Protein AF-A0A7D7V9X8-F1 (afdb_monomer_lite)

pLDDT: mean 88.66, std 7.93, range [43.0, 96.62]

Sequence (210 aa):
MTGIDSMLSQHIKKILETQLGKKIASKIKQELHLWYQIDLDDAVTQFEKLDRVLTEIYGKSSAKSLEKRFLKLIIDANSIKNRSYQYQTITVTEPQLVQTVLTVIEDESFRKIFRVMTKGDLSFEKILEISDIGLTRASAYRKMESLVKTGLIMETGYIMGDNGRKVKTYKKTFDGIDIRLNRGAVSLMMTINNETFQDSVILNTVFASS

Secondary structure (DSSP, 8-state):
--THHHHHHHHHHHHHHHHS-HHHHHHHHHHHHHHHS--HHHHHHTHHHHHHHHHHHH-HHHHHHHHHHHHHTTEE-TT---TTSSEEEEEE--HHHHHHHHHHHH-HHHHHHHHHTTSS-EEHHHHHHHH-----HHHHHHHHHHHHHTTSEEEEEEEE-TTS-EEEEEEES-SEEEEEEETTEEEEEEEEEHHHHHH-HHHHHHHTT-

Structure (mmCIF, N/CA/C/O backbone):
data_AF-A0A7D7V9X8-F1
#
_entry.id   AF-A0A7D7V9X8-F1
#
loop_
_atom_site.group_PDB
_atom_site.id
_atom_site.type_symbol
_atom_site.label_atom_id
_atom_site.label_alt_id
_atom_site.label_comp_id
_atom_site.label_asym_id
_atom_site.label_entity_id
_atom_site.label_seq_id
_atom_site.pdbx_PDB_ins_code
_atom_site.Cartn_x
_atom_site.Cartn_y
_atom_site.Cartn_z
_atom_site.occupancy
_atom_site.B_iso_or_equiv
_atom_site.auth_seq_id
_atom_site.auth_comp_id
_atom_site.auth_asym_id
_atom_site.auth_atom_id
_atom_site.pdbx_PDB_model_num
ATOM 1 N N . MET A 1 1 ? 3.203 8.035 2.777 1.00 68.81 1 MET A N 1
ATOM 2 C CA . MET A 1 1 ? 3.048 6.566 2.796 1.00 68.81 1 MET A CA 1
ATOM 3 C C . MET A 1 1 ? 3.803 5.950 1.645 1.00 68.81 1 MET A C 1
ATOM 5 O O . MET A 1 1 ? 3.898 6.570 0.589 1.00 68.81 1 MET A O 1
ATOM 9 N N . THR A 1 2 ? 4.324 4.748 1.847 1.00 75.31 2 THR A N 1
ATOM 10 C CA . THR A 1 2 ? 5.062 3.993 0.836 1.00 75.31 2 THR A CA 1
ATOM 11 C C . THR A 1 2 ? 4.527 2.560 0.785 1.00 75.31 2 THR A C 1
ATOM 13 O O . THR A 1 2 ? 4.146 1.986 1.803 1.00 75.31 2 THR A O 1
ATOM 16 N N . GLY A 1 3 ? 4.445 1.984 -0.417 1.00 85.12 3 GLY A N 1
ATOM 17 C CA . GLY A 1 3 ? 4.119 0.568 -0.614 1.00 85.12 3 GLY A CA 1
ATOM 18 C C . GLY A 1 3 ? 2.769 0.141 -0.040 1.00 85.12 3 GLY A C 1
ATOM 19 O O . GLY A 1 3 ? 1.735 0.703 -0.406 1.00 85.12 3 GLY A O 1
ATOM 20 N N . ILE A 1 4 ? 2.789 -0.853 0.861 1.00 89.31 4 ILE A N 1
ATOM 21 C CA . ILE A 1 4 ? 1.579 -1.489 1.410 1.00 89.31 4 ILE A CA 1
ATOM 22 C C . ILE A 1 4 ? 0.677 -0.457 2.075 1.00 89.31 4 ILE A C 1
ATOM 24 O O . ILE A 1 4 ? -0.538 -0.526 1.938 1.00 89.31 4 ILE A O 1
ATOM 28 N N . ASP A 1 5 ? 1.255 0.528 2.751 1.00 90.12 5 ASP A N 1
ATOM 29 C CA . ASP A 1 5 ? 0.496 1.567 3.434 1.00 90.12 5 ASP A CA 1
ATOM 30 C C . ASP A 1 5 ? -0.354 2.388 2.451 1.00 90.12 5 ASP A C 1
ATOM 32 O O . ASP A 1 5 ? -1.538 2.640 2.690 1.00 90.12 5 ASP A O 1
ATOM 36 N N . SER A 1 6 ? 0.210 2.730 1.289 1.00 88.56 6 SER A N 1
ATOM 37 C CA . SER A 1 6 ? -0.524 3.406 0.212 1.00 88.56 6 SER A CA 1
ATOM 38 C C . SER A 1 6 ? -1.628 2.520 -0.370 1.00 88.56 6 SER A C 1
ATOM 40 O O . 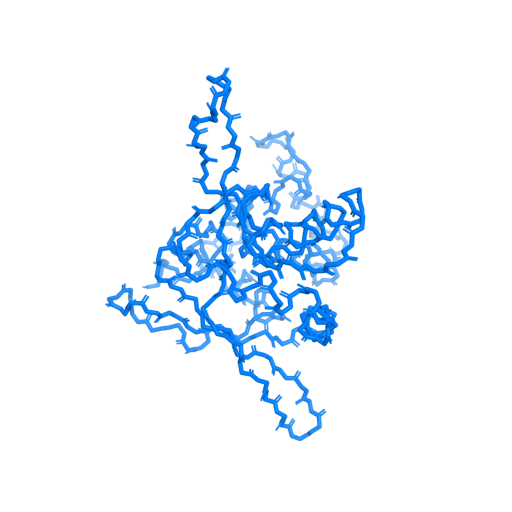SER A 1 6 ? -2.704 3.014 -0.699 1.00 88.56 6 SER A O 1
ATOM 42 N N . MET A 1 7 ? -1.382 1.211 -0.462 1.00 89.81 7 MET A N 1
ATOM 43 C CA . MET A 1 7 ? -2.372 0.238 -0.920 1.00 89.81 7 MET A CA 1
ATOM 44 C C . MET A 1 7 ? -3.531 0.095 0.081 1.00 89.81 7 MET A C 1
ATOM 46 O O . MET A 1 7 ? -4.692 0.135 -0.308 1.00 89.81 7 MET A O 1
ATOM 50 N N . LEU A 1 8 ? -3.247 -0.035 1.380 1.00 91.19 8 LEU A N 1
ATOM 51 C CA . LEU A 1 8 ? -4.267 -0.246 2.411 1.00 91.19 8 LEU A CA 1
ATOM 52 C C . LEU A 1 8 ? -5.075 1.023 2.701 1.00 91.19 8 LEU A C 1
ATOM 54 O O . LEU A 1 8 ? -6.294 0.950 2.855 1.00 91.19 8 LEU A O 1
ATOM 58 N N . SER A 1 9 ? -4.423 2.186 2.750 1.00 88.19 9 SER A N 1
ATOM 59 C CA . SER A 1 9 ? -5.052 3.462 3.122 1.00 88.19 9 SER A CA 1
ATOM 60 C C . SER A 1 9 ? -6.282 3.812 2.288 1.00 88.19 9 SER A C 1
ATOM 62 O O . SER A 1 9 ? -7.324 4.188 2.834 1.00 88.19 9 SER A O 1
ATOM 64 N N . GLN A 1 10 ? -6.200 3.611 0.972 1.00 83.31 10 GLN A N 1
ATOM 65 C CA . GLN A 1 10 ? -7.300 3.885 0.044 1.00 83.31 10 GLN A CA 1
ATOM 66 C C . GLN A 1 10 ? -8.567 3.097 0.406 1.00 83.31 10 GLN A C 1
ATOM 68 O O . GLN A 1 10 ? -9.681 3.616 0.306 1.00 83.31 10 GLN A O 1
ATOM 73 N N . HIS A 1 11 ? -8.401 1.868 0.894 1.00 87.12 11 HIS A N 1
ATOM 74 C CA . HIS A 1 11 ? -9.510 0.999 1.274 1.00 87.12 11 HIS A CA 1
ATOM 75 C C . HIS A 1 11 ? -9.952 1.227 2.727 1.00 87.12 11 HIS A C 1
ATOM 77 O O . HIS A 1 11 ? -11.154 1.212 3.005 1.00 87.12 11 HIS A O 1
ATOM 83 N N . ILE A 1 12 ? -9.021 1.526 3.644 1.00 88.19 12 ILE A N 1
ATOM 84 C CA . ILE A 1 12 ? -9.328 1.859 5.045 1.00 88.19 12 ILE A CA 1
ATOM 85 C C . ILE A 1 12 ? -10.250 3.073 5.124 1.00 88.19 12 ILE A C 1
ATOM 87 O O . ILE A 1 12 ? -11.254 3.014 5.832 1.00 88.19 12 ILE A O 1
ATOM 91 N N . LYS A 1 13 ? -9.962 4.145 4.374 1.00 83.62 13 LYS A N 1
ATOM 92 C CA . LYS A 1 13 ? -10.807 5.350 4.338 1.00 83.62 13 LYS A CA 1
ATOM 93 C C . LYS A 1 13 ? -12.269 4.995 4.050 1.00 83.62 13 LYS A C 1
ATOM 95 O O . LYS A 1 13 ? -13.165 5.324 4.825 1.00 83.62 13 LYS A O 1
ATOM 100 N N . LYS A 1 14 ? -12.499 4.255 2.962 1.00 83.19 14 LYS A N 1
ATOM 101 C CA . LYS A 1 14 ? -13.836 3.825 2.529 1.00 83.19 14 LYS A CA 1
ATOM 102 C C . LYS A 1 14 ? -14.531 2.962 3.589 1.00 83.19 14 LYS A C 1
ATOM 104 O O . LYS A 1 14 ? -15.737 3.085 3.811 1.00 83.19 14 LYS A O 1
ATOM 109 N N . ILE A 1 15 ? -13.779 2.092 4.258 1.00 84.50 15 ILE A N 1
ATOM 110 C CA . ILE A 1 15 ? -14.294 1.234 5.329 1.00 84.50 15 ILE A CA 1
ATOM 111 C C . ILE A 1 15 ? -14.677 2.054 6.565 1.00 84.50 15 ILE A C 1
ATOM 113 O O . ILE A 1 15 ? -15.764 1.848 7.102 1.00 84.50 15 ILE A O 1
ATOM 117 N N . LEU A 1 16 ? -13.844 3.006 6.990 1.00 80.69 16 LEU A N 1
ATOM 118 C CA . LEU A 1 16 ? -14.123 3.871 8.140 1.00 80.69 16 LEU A CA 1
ATOM 119 C C . LEU A 1 16 ? -15.419 4.660 7.941 1.00 80.69 16 LEU A C 1
ATOM 121 O O . LEU A 1 16 ? -16.262 4.702 8.836 1.00 80.69 16 LEU A O 1
ATOM 125 N N . GLU A 1 17 ? -15.622 5.228 6.753 1.00 79.00 17 GLU A N 1
ATOM 126 C CA . GLU A 1 17 ? -16.819 6.021 6.458 1.00 79.00 17 GLU A CA 1
ATOM 127 C C . GLU A 1 17 ? -18.101 5.179 6.399 1.00 79.00 17 GLU A C 1
ATOM 129 O O . GLU A 1 17 ? -19.175 5.660 6.769 1.00 79.00 17 GLU A O 1
ATOM 134 N N . THR A 1 18 ? -18.000 3.915 5.983 1.00 81.06 18 THR A N 1
ATOM 135 C CA . THR A 1 18 ? -19.163 3.029 5.811 1.00 81.06 18 THR A CA 1
ATOM 136 C C . THR A 1 18 ? -19.504 2.210 7.058 1.00 81.06 18 THR A C 1
ATOM 138 O O . THR A 1 18 ? -20.682 1.975 7.318 1.00 81.06 18 THR A O 1
ATOM 141 N N . GLN A 1 19 ? -18.516 1.786 7.854 1.00 79.00 19 GLN A N 1
ATOM 142 C CA . GLN A 1 19 ? -18.720 0.858 8.978 1.00 79.00 19 GLN A CA 1
ATOM 143 C C . GLN A 1 19 ? -19.020 1.540 10.316 1.00 79.00 19 GLN A C 1
ATOM 145 O O . GLN A 1 19 ? -19.655 0.932 11.177 1.00 79.00 19 GLN A O 1
ATOM 150 N N . LEU A 1 20 ? -18.551 2.772 10.524 1.00 77.06 20 LEU A N 1
ATOM 151 C CA . LEU A 1 20 ? -18.644 3.440 11.827 1.00 77.06 20 LEU A CA 1
ATOM 152 C C . LEU A 1 20 ? -19.988 4.137 12.064 1.00 77.06 20 LEU A C 1
ATOM 154 O O . LEU A 1 20 ? -20.358 4.404 13.204 1.00 77.06 20 LEU A O 1
ATOM 158 N N . GLY A 1 21 ? -20.743 4.418 11.003 1.00 78.75 21 GLY A N 1
ATOM 159 C CA . GLY A 1 21 ? -21.952 5.234 11.080 1.00 78.75 21 GLY A CA 1
ATOM 160 C C . GLY A 1 21 ? -21.648 6.724 11.297 1.00 78.75 21 GLY A C 1
ATOM 161 O O . GLY A 1 21 ? -20.628 7.115 11.868 1.00 78.75 21 GLY A O 1
ATOM 162 N N . LYS A 1 22 ? -22.562 7.591 10.838 1.00 81.62 22 LYS A N 1
ATOM 163 C CA . LYS A 1 22 ? -22.325 9.046 10.722 1.00 81.62 22 LYS A CA 1
ATOM 164 C C . LYS A 1 22 ? -21.898 9.716 12.034 1.00 81.62 22 LYS A C 1
ATOM 166 O O . LYS A 1 22 ? -20.976 10.524 12.033 1.00 81.62 22 LYS A O 1
ATOM 171 N N . LYS A 1 23 ? -22.546 9.374 13.155 1.00 84.75 23 LYS A N 1
ATOM 172 C CA . LYS A 1 23 ? -22.288 10.006 14.462 1.00 84.75 23 LYS A CA 1
ATOM 173 C C . LYS A 1 23 ? -20.875 9.715 14.973 1.00 84.75 23 LYS A C 1
ATOM 175 O O . LYS A 1 23 ? -20.182 10.624 15.415 1.00 84.75 23 LYS A O 1
ATOM 180 N N . ILE A 1 24 ? -20.450 8.456 14.898 1.00 84.50 24 ILE A N 1
ATOM 181 C CA . ILE A 1 24 ? -19.125 8.037 15.364 1.00 84.50 24 ILE A CA 1
ATOM 182 C C . ILE A 1 24 ? -18.039 8.578 14.437 1.00 84.50 24 ILE A C 1
ATOM 184 O O . ILE A 1 24 ? -17.059 9.138 14.920 1.00 84.50 24 ILE A O 1
ATOM 188 N N . ALA A 1 25 ? -18.238 8.475 13.119 1.00 84.75 25 ALA A N 1
ATOM 189 C CA . ALA A 1 25 ? -17.305 9.037 12.150 1.00 84.75 25 ALA A CA 1
ATOM 190 C C . ALA A 1 25 ? -17.108 10.547 12.373 1.00 84.75 25 ALA A C 1
ATOM 192 O O . ALA A 1 25 ? -15.981 11.029 12.331 1.00 84.75 25 ALA A O 1
ATOM 193 N N . SER A 1 26 ? -18.182 11.284 12.685 1.00 88.50 26 SER A N 1
ATOM 194 C CA . SER A 1 26 ? -18.096 12.709 13.026 1.00 88.50 26 SER A CA 1
ATOM 195 C C . SER A 1 26 ? -17.292 12.962 14.302 1.00 88.50 26 SER A C 1
ATOM 197 O O . SER A 1 26 ? -16.491 13.892 14.320 1.00 88.50 26 SER A O 1
ATOM 199 N N . LYS A 1 27 ? -17.470 12.142 15.349 1.00 91.19 27 LYS A N 1
ATOM 200 C CA . LYS A 1 27 ? -16.691 12.263 16.591 1.00 91.19 27 LYS A CA 1
ATOM 201 C C . LYS A 1 27 ? -15.199 12.043 16.329 1.00 91.19 27 LYS A C 1
ATOM 203 O O . LYS A 1 27 ? -14.389 12.858 16.741 1.00 91.19 27 LYS A O 1
ATOM 208 N N . ILE A 1 28 ? -14.841 10.991 15.592 1.00 91.44 28 ILE A N 1
ATOM 209 C CA . ILE A 1 28 ? -13.440 10.702 15.246 1.00 91.44 28 ILE A CA 1
ATOM 210 C C . ILE A 1 28 ? -12.831 11.847 14.428 1.00 91.44 28 ILE A C 1
ATOM 212 O O . ILE A 1 28 ? -11.739 12.301 14.749 1.00 91.44 28 ILE A O 1
ATOM 216 N N . LYS A 1 29 ? -13.547 12.360 13.415 1.00 91.88 29 LYS A N 1
ATOM 217 C CA . LYS A 1 29 ? -13.097 13.515 12.616 1.00 91.88 29 LYS A CA 1
ATOM 218 C C . LYS A 1 29 ? -12.860 14.756 13.487 1.00 91.88 29 LYS A C 1
ATOM 220 O O . LYS A 1 29 ? -11.868 15.448 13.293 1.00 91.88 29 LYS A O 1
ATOM 225 N N . GLN A 1 30 ? -13.738 15.014 14.457 1.00 94.44 30 GLN A N 1
ATOM 226 C CA . GLN A 1 30 ? -13.583 16.129 15.391 1.00 94.44 30 GLN A CA 1
ATOM 227 C C . GLN A 1 30 ? -12.335 15.970 16.271 1.00 94.44 30 GLN A C 1
ATOM 229 O O . GLN A 1 30 ? -11.553 16.910 16.367 1.00 94.44 30 GLN A O 1
ATOM 234 N N . GLU A 1 31 ? -12.118 14.798 16.873 1.00 95.19 31 GLU A N 1
ATOM 235 C CA . GLU A 1 31 ? -10.939 14.553 17.720 1.00 95.19 31 GLU A CA 1
ATOM 236 C C . GLU A 1 31 ? -9.628 14.633 16.921 1.00 95.19 31 GLU A C 1
ATOM 238 O O . GLU A 1 31 ? -8.677 15.273 17.361 1.00 95.19 31 GLU A O 1
ATOM 243 N N . LEU A 1 32 ? -9.587 14.069 15.706 1.00 95.31 32 LEU A N 1
ATOM 244 C CA . LEU A 1 32 ? -8.430 14.180 14.805 1.00 95.31 32 LEU A CA 1
ATOM 245 C C . LEU A 1 32 ? -8.070 15.641 14.513 1.00 95.31 32 LEU A C 1
ATOM 247 O O . LEU A 1 32 ? -6.897 16.021 14.575 1.00 95.31 32 LEU A O 1
ATOM 251 N N . HIS A 1 33 ? -9.080 16.470 14.244 1.00 95.94 33 HIS A N 1
ATOM 252 C CA . HIS A 1 33 ? -8.873 17.889 13.999 1.00 95.94 33 HIS A CA 1
ATOM 253 C C . HIS A 1 33 ? -8.405 18.622 15.264 1.00 95.94 33 HIS A C 1
ATOM 255 O O . HIS A 1 33 ? -7.434 19.371 15.210 1.00 95.94 33 HIS A O 1
ATOM 261 N N . LEU A 1 34 ? -9.034 18.368 16.415 1.00 96.00 34 LEU A N 1
ATOM 262 C CA . LEU A 1 34 ? -8.665 19.002 17.684 1.00 96.00 34 LEU A CA 1
ATOM 263 C C . LEU A 1 34 ? -7.224 18.682 18.096 1.00 96.00 34 LEU A C 1
ATOM 265 O O . LEU A 1 34 ? -6.490 19.577 18.510 1.00 96.00 34 LEU A O 1
ATOM 269 N N . TRP A 1 35 ? -6.819 17.418 17.983 1.00 96.62 35 TRP A N 1
ATOM 270 C CA . TRP A 1 35 ? -5.541 16.945 18.516 1.00 96.62 35 TRP A CA 1
ATOM 271 C C . TRP A 1 35 ? -4.381 17.183 17.556 1.00 96.62 35 TRP A C 1
ATOM 273 O O . TRP A 1 35 ? -3.258 17.439 17.990 1.00 96.62 35 TRP A O 1
ATOM 283 N N . TYR A 1 36 ? -4.639 17.071 16.253 1.00 95.94 36 TYR A N 1
ATOM 284 C CA . TYR A 1 36 ? -3.582 17.012 15.247 1.00 95.94 36 TYR A CA 1
ATOM 285 C C . TYR A 1 36 ? -3.779 17.963 14.072 1.00 95.94 36 TYR A C 1
ATOM 287 O O . TYR A 1 36 ? -2.868 18.057 13.253 1.00 95.94 36 TYR A O 1
ATOM 295 N N . GLN A 1 37 ? -4.910 18.672 13.994 1.00 96.12 37 GLN A N 1
ATOM 296 C CA . GLN A 1 37 ? -5.255 19.558 12.876 1.00 96.12 37 GLN A CA 1
ATOM 297 C C . GLN A 1 37 ? -5.290 18.825 11.526 1.00 96.12 37 GLN A C 1
ATOM 299 O O . GLN A 1 37 ? -4.954 19.400 10.495 1.00 96.12 37 GLN A O 1
ATOM 304 N N . ILE A 1 38 ? -5.701 17.553 11.539 1.00 94.50 38 ILE A N 1
ATOM 305 C CA . ILE A 1 38 ? -5.784 16.702 10.346 1.00 94.50 38 ILE A CA 1
ATOM 306 C C . ILE A 1 38 ? -7.213 16.233 10.095 1.00 94.50 38 ILE A C 1
ATOM 308 O O . ILE A 1 38 ? -8.007 16.096 11.030 1.00 94.50 38 ILE A O 1
ATOM 312 N N . ASP A 1 39 ? -7.526 15.960 8.832 1.00 91.25 39 ASP A N 1
ATOM 313 C CA . ASP A 1 39 ? -8.763 15.285 8.459 1.00 91.25 39 ASP A CA 1
ATOM 314 C C . ASP A 1 39 ? -8.597 13.752 8.451 1.00 91.25 39 ASP A C 1
ATOM 316 O O . ASP A 1 39 ? -7.576 13.200 8.867 1.00 91.25 39 ASP A O 1
ATOM 320 N N . LEU A 1 40 ? -9.638 13.035 8.018 1.00 85.88 40 LEU A N 1
ATOM 321 C CA . LEU A 1 40 ? -9.593 11.574 7.955 1.00 85.88 40 LEU A CA 1
ATOM 322 C C . LEU A 1 40 ? -8.631 11.062 6.870 1.00 85.88 40 LEU A C 1
ATOM 324 O O . LEU A 1 40 ? -8.073 9.979 7.030 1.00 85.88 40 LEU A O 1
ATOM 328 N N . ASP A 1 41 ? -8.429 11.815 5.790 1.00 85.06 41 ASP A N 1
ATOM 329 C CA . ASP A 1 41 ? -7.567 11.419 4.672 1.00 85.06 41 ASP A CA 1
ATOM 330 C C . ASP A 1 41 ? -6.101 11.447 5.112 1.00 85.06 41 ASP A C 1
ATOM 332 O O . ASP A 1 41 ? -5.345 10.486 4.919 1.00 85.06 41 ASP A O 1
ATOM 336 N N . ASP A 1 42 ? -5.739 12.510 5.820 1.00 88.25 42 ASP A N 1
ATOM 337 C CA . ASP A 1 42 ? -4.450 12.662 6.475 1.00 88.25 42 ASP A CA 1
ATOM 338 C C . ASP A 1 42 ? -4.252 11.647 7.608 1.00 88.25 42 ASP A C 1
ATOM 340 O O . ASP A 1 42 ? -3.148 11.125 7.785 1.00 88.25 42 ASP A O 1
ATOM 344 N N . ALA A 1 43 ? -5.305 11.338 8.372 1.00 88.69 43 ALA A N 1
ATOM 345 C CA . ALA A 1 43 ? -5.238 10.409 9.500 1.00 88.69 43 ALA A CA 1
ATOM 346 C C . ALA A 1 43 ? -4.995 8.963 9.074 1.00 88.69 43 ALA A C 1
ATOM 348 O O . ALA A 1 43 ? -4.275 8.239 9.754 1.00 88.69 43 ALA A O 1
ATOM 349 N N . VAL A 1 44 ? -5.554 8.528 7.942 1.00 86.19 44 VAL A N 1
ATOM 350 C CA . VAL A 1 44 ? -5.236 7.198 7.411 1.00 86.19 44 VAL A CA 1
ATOM 351 C C . VAL A 1 44 ? -3.771 7.141 6.960 1.00 86.19 44 VAL A C 1
ATOM 353 O O . VAL A 1 44 ? -3.138 6.100 7.104 1.00 86.19 44 VAL A O 1
ATOM 356 N N . THR A 1 45 ? -3.215 8.261 6.488 1.00 84.50 45 THR A N 1
ATOM 357 C CA . THR A 1 45 ? -1.793 8.383 6.120 1.00 84.50 45 THR A CA 1
ATOM 358 C C . THR A 1 45 ? -0.865 8.386 7.337 1.00 84.50 45 THR A C 1
ATOM 360 O O . THR A 1 45 ? 0.245 7.860 7.269 1.00 84.50 45 THR A O 1
ATOM 363 N N . GLN A 1 46 ? -1.331 8.961 8.443 1.00 88.75 46 GLN A N 1
ATOM 364 C CA . GLN A 1 46 ? -0.651 9.056 9.737 1.00 88.75 46 GLN A CA 1
ATOM 365 C C . GLN A 1 46 ? -1.354 8.138 10.738 1.00 88.75 46 GLN A C 1
ATOM 367 O O . GLN A 1 46 ? -1.940 8.586 11.727 1.00 88.75 46 GLN A O 1
ATOM 372 N N . PHE A 1 47 ? -1.374 6.844 10.414 1.00 91.06 47 PHE A N 1
ATOM 373 C CA . PHE A 1 47 ? -2.242 5.860 11.058 1.00 91.06 47 PHE A CA 1
ATOM 374 C C . PHE A 1 47 ? -2.022 5.759 12.577 1.00 91.06 47 PHE A C 1
ATOM 376 O O . PHE A 1 47 ? -2.960 5.500 13.322 1.00 91.06 47 PHE A O 1
ATOM 383 N N . GLU A 1 48 ? -0.820 6.059 13.067 1.00 91.75 48 GLU A N 1
ATOM 384 C CA . GLU A 1 48 ? -0.504 6.152 14.494 1.00 91.75 48 GLU A CA 1
ATOM 385 C C . GLU A 1 48 ? -1.299 7.246 15.229 1.00 91.75 48 GLU A C 1
ATOM 387 O O . GLU A 1 48 ? -1.605 7.115 16.414 1.00 91.75 48 GLU A O 1
ATOM 392 N N . LYS A 1 49 ? -1.660 8.336 14.541 1.00 93.62 49 LYS A N 1
ATOM 393 C CA . LYS A 1 49 ? -2.527 9.388 15.092 1.00 93.62 49 LYS A CA 1
ATOM 394 C C . LYS A 1 49 ? -3.978 8.926 15.150 1.00 93.62 49 LYS A C 1
ATOM 396 O O . LYS A 1 49 ? -4.677 9.239 16.114 1.00 93.62 49 LYS A O 1
ATOM 401 N N . LEU A 1 50 ? -4.416 8.157 14.150 1.00 92.50 50 LEU A N 1
ATOM 402 C CA . LEU A 1 50 ? -5.736 7.533 14.156 1.00 92.50 50 LEU A CA 1
ATOM 403 C C . LEU A 1 50 ? -5.861 6.511 15.296 1.00 92.50 50 LEU A C 1
ATOM 405 O O . LEU A 1 50 ? -6.829 6.592 16.048 1.00 92.50 50 LEU A O 1
ATOM 409 N N . ASP A 1 51 ? -4.872 5.632 15.483 1.00 93.00 51 ASP A N 1
ATOM 410 C CA . ASP A 1 51 ? -4.816 4.673 16.603 1.00 93.00 51 ASP A CA 1
ATOM 411 C C . ASP A 1 51 ? -4.937 5.375 17.960 1.00 93.00 51 ASP A C 1
ATOM 413 O O . ASP A 1 51 ? -5.733 4.970 18.808 1.00 93.00 51 ASP A O 1
ATOM 417 N N . ARG A 1 52 ? -4.221 6.491 18.154 1.00 94.38 52 ARG A N 1
ATOM 418 C CA . ARG A 1 52 ? -4.312 7.288 19.388 1.00 94.38 52 ARG A CA 1
ATOM 419 C C . ARG A 1 52 ? -5.720 7.820 19.641 1.00 94.38 52 ARG A C 1
ATOM 421 O O . ARG A 1 52 ? -6.225 7.662 20.749 1.00 94.38 52 ARG A O 1
ATOM 428 N N . VAL A 1 53 ? -6.370 8.398 18.629 1.00 94.50 53 VAL A N 1
ATOM 429 C CA . VAL A 1 53 ? -7.755 8.890 18.754 1.00 94.50 53 VAL A CA 1
ATOM 430 C C . VAL A 1 53 ? -8.728 7.744 19.032 1.00 94.50 53 VAL A C 1
ATOM 432 O O . VAL A 1 53 ? -9.599 7.862 19.894 1.00 94.50 53 VAL A O 1
ATOM 435 N N . LEU A 1 54 ? -8.589 6.611 18.339 1.00 92.50 54 LEU A N 1
ATOM 436 C CA . LEU A 1 54 ? -9.434 5.441 18.580 1.00 92.50 54 LEU A CA 1
ATOM 437 C C . LEU A 1 54 ? -9.227 4.887 19.994 1.00 92.50 54 LEU A C 1
ATOM 439 O O . LEU A 1 54 ? -10.202 4.555 20.672 1.00 92.50 54 LEU A O 1
ATOM 443 N N . THR A 1 55 ? -7.977 4.819 20.451 1.00 94.31 55 THR A N 1
ATOM 444 C CA . THR A 1 55 ? -7.604 4.363 21.793 1.00 94.31 55 THR A CA 1
ATOM 445 C C . THR A 1 55 ? -8.181 5.265 22.874 1.00 94.31 55 THR A C 1
ATOM 447 O O . THR A 1 55 ? -8.672 4.745 23.872 1.00 94.31 55 THR A O 1
ATOM 450 N N . GLU A 1 56 ? -8.206 6.579 22.670 1.00 94.00 56 GLU A N 1
ATOM 451 C CA . GLU A 1 56 ? -8.856 7.496 23.607 1.00 94.00 56 GLU A CA 1
ATOM 452 C C . GLU A 1 56 ? -10.370 7.269 23.671 1.00 94.00 56 GLU A C 1
ATOM 454 O O . GLU A 1 56 ? -10.955 7.159 24.746 1.00 94.00 56 GLU A O 1
ATOM 459 N N . ILE A 1 57 ? -11.029 7.166 22.513 1.00 91.19 57 ILE A N 1
ATOM 460 C CA . ILE A 1 57 ? -12.493 7.074 22.460 1.00 91.19 57 ILE A CA 1
ATOM 461 C C . ILE A 1 57 ? -12.997 5.734 23.015 1.00 91.19 57 ILE A C 1
ATOM 463 O O . ILE A 1 57 ? -14.067 5.693 23.628 1.00 91.19 57 ILE A O 1
ATOM 467 N N . TYR A 1 58 ? -12.274 4.641 22.758 1.00 90.69 58 TYR A N 1
ATOM 468 C CA . TYR A 1 58 ? -12.760 3.276 22.992 1.00 90.69 58 TYR A CA 1
ATOM 469 C C . TYR A 1 58 ? -11.951 2.475 24.017 1.00 90.69 58 TYR A C 1
ATOM 471 O O . TYR A 1 58 ? -12.368 1.379 24.405 1.00 90.69 58 TYR A O 1
ATOM 479 N N . GLY A 1 59 ? -10.799 2.987 24.446 1.00 93.38 59 GLY A N 1
ATOM 480 C CA . GLY A 1 59 ? -9.792 2.225 25.173 1.00 93.38 59 GLY A CA 1
ATOM 481 C C . GLY A 1 59 ? -8.966 1.319 24.252 1.00 93.38 59 GLY A C 1
ATOM 482 O O . GLY A 1 59 ? -9.423 0.861 23.199 1.00 93.38 59 GLY A O 1
ATOM 483 N N . LYS A 1 60 ? -7.741 1.004 24.691 1.00 91.88 60 LYS A N 1
ATOM 484 C CA . LYS A 1 60 ? -6.720 0.278 23.910 1.00 91.88 60 LYS A CA 1
ATOM 485 C C . LYS A 1 60 ? -7.229 -1.024 23.280 1.00 91.88 60 LYS A C 1
ATOM 487 O O . LYS A 1 60 ? -7.050 -1.249 22.087 1.00 91.88 60 LYS A O 1
ATOM 492 N N . SER A 1 61 ? -7.876 -1.892 24.060 1.00 89.94 61 SER A N 1
ATOM 493 C CA . SER A 1 61 ? -8.326 -3.206 23.572 1.00 89.94 61 SER A CA 1
ATOM 494 C C . SER A 1 61 ? -9.422 -3.096 22.509 1.00 89.94 61 SER A C 1
ATOM 496 O O . SER A 1 61 ? -9.399 -3.817 21.510 1.00 89.94 61 SER A O 1
ATOM 498 N N . SER A 1 62 ? -10.372 -2.181 22.704 1.00 90.38 62 SER A N 1
ATOM 499 C CA . SER A 1 62 ? -11.489 -1.970 21.780 1.00 90.38 62 SER A CA 1
ATOM 500 C C . SER A 1 62 ? -11.027 -1.306 20.485 1.00 90.38 62 SER A C 1
ATOM 502 O O . SER A 1 62 ? -11.432 -1.747 19.411 1.00 90.38 62 SER A O 1
ATOM 504 N N . ALA A 1 63 ? -10.144 -0.305 20.577 1.00 91.31 63 ALA A N 1
ATOM 505 C CA . ALA A 1 63 ? -9.525 0.344 19.423 1.00 91.31 63 ALA A CA 1
ATOM 506 C C . ALA A 1 63 ? -8.776 -0.675 18.557 1.00 91.31 63 ALA A C 1
ATOM 508 O O . ALA A 1 63 ? -9.083 -0.831 17.378 1.00 91.31 63 ALA A O 1
ATOM 509 N N . LYS A 1 64 ? -7.920 -1.492 19.177 1.00 90.06 64 LYS A N 1
ATOM 510 C CA . LYS A 1 64 ? -7.179 -2.557 18.492 1.00 90.06 64 LYS A CA 1
ATOM 511 C C . LYS A 1 64 ? -8.091 -3.557 17.779 1.00 90.06 64 LYS A C 1
ATOM 513 O O . LYS A 1 64 ? -7.818 -3.983 16.658 1.00 90.06 64 LYS A O 1
ATOM 518 N N . SER A 1 65 ? -9.172 -3.972 18.440 1.00 88.88 65 SER A N 1
ATOM 519 C CA . SER A 1 65 ? -10.158 -4.894 17.864 1.00 88.88 65 SER A CA 1
ATOM 520 C C . SER A 1 65 ? -10.871 -4.276 16.659 1.00 88.88 65 SER A C 1
ATOM 522 O O . SER A 1 65 ? -11.077 -4.935 15.637 1.00 88.88 65 SER A O 1
ATOM 524 N N . LEU A 1 66 ? -11.195 -2.986 16.753 1.00 88.75 66 LEU A N 1
ATOM 525 C CA . LEU A 1 66 ? -11.826 -2.218 15.692 1.00 88.75 66 LEU A CA 1
ATOM 526 C C . LEU A 1 66 ? -10.901 -2.063 14.472 1.00 88.75 66 LEU A C 1
ATOM 528 O O . LEU A 1 66 ? -11.323 -2.338 13.351 1.00 88.75 66 LEU A O 1
ATOM 532 N N . GLU A 1 67 ? -9.630 -1.724 14.681 1.00 90.50 67 GLU A N 1
ATOM 533 C CA . GLU A 1 67 ? -8.620 -1.647 13.618 1.00 90.50 67 GLU A CA 1
ATOM 534 C C . GLU A 1 67 ? -8.395 -2.994 12.930 1.00 90.50 67 GLU A C 1
ATOM 536 O O . GLU A 1 67 ? -8.414 -3.076 11.700 1.00 90.50 67 GLU A O 1
ATOM 541 N N . LYS A 1 68 ? -8.254 -4.076 13.713 1.00 89.69 68 LYS A N 1
ATOM 542 C CA . LYS A 1 68 ? -8.165 -5.444 13.179 1.00 89.69 68 LYS A CA 1
ATOM 543 C C . LYS A 1 68 ? -9.394 -5.782 12.344 1.00 89.69 68 LYS A C 1
ATOM 545 O O . LYS A 1 68 ? -9.257 -6.387 11.284 1.00 89.69 68 LYS A O 1
ATOM 550 N N . ARG A 1 69 ? -10.590 -5.379 12.782 1.00 88.00 69 ARG A N 1
ATOM 551 C CA . ARG A 1 69 ? -11.830 -5.581 12.025 1.00 88.00 69 ARG A CA 1
ATOM 552 C C . ARG A 1 69 ? -11.826 -4.801 10.709 1.00 88.00 69 ARG A C 1
ATOM 554 O O . ARG A 1 69 ? -12.248 -5.370 9.708 1.00 88.00 69 ARG A O 1
ATOM 561 N N . PHE A 1 70 ? -11.352 -3.555 10.682 1.00 87.69 70 PHE A N 1
ATOM 562 C CA . PHE A 1 70 ? -11.244 -2.789 9.435 1.00 87.69 70 PHE A CA 1
ATOM 563 C C . PHE A 1 70 ? -10.240 -3.409 8.473 1.00 87.69 70 PHE A C 1
ATOM 565 O O . PHE A 1 70 ? -10.577 -3.635 7.313 1.00 87.69 70 PHE A O 1
ATOM 572 N N . LEU A 1 71 ? -9.043 -3.751 8.956 1.00 90.38 71 LEU A N 1
ATOM 573 C CA . LEU A 1 71 ? -8.034 -4.391 8.119 1.00 90.38 71 LEU A CA 1
ATOM 574 C C . LEU A 1 71 ? -8.482 -5.755 7.613 1.00 90.38 71 LEU A C 1
ATOM 576 O O . LEU A 1 71 ? -8.222 -6.050 6.455 1.00 90.38 71 LEU A O 1
ATOM 580 N N . LYS A 1 72 ? -9.214 -6.543 8.409 1.00 89.62 72 LYS A N 1
ATOM 581 C CA . LYS A 1 72 ? -9.732 -7.857 7.996 1.00 89.62 72 LYS A CA 1
ATOM 582 C C . LYS A 1 72 ? -10.683 -7.799 6.796 1.00 89.62 72 LYS A C 1
ATOM 584 O O . LYS A 1 72 ? -10.863 -8.800 6.112 1.00 89.62 72 LYS A O 1
ATOM 589 N N . LEU A 1 73 ? -11.297 -6.644 6.530 1.00 89.44 73 LEU A N 1
ATOM 590 C CA . LEU A 1 73 ? -12.106 -6.442 5.324 1.00 89.44 73 LEU A CA 1
ATOM 591 C C . LEU A 1 73 ? -11.242 -6.235 4.069 1.00 89.44 73 LEU A C 1
ATOM 593 O O . LEU A 1 73 ? -11.738 -6.428 2.963 1.00 89.44 73 LEU A O 1
ATOM 597 N N . ILE A 1 74 ? -9.973 -5.856 4.243 1.00 91.31 74 ILE A N 1
ATOM 598 C CA . ILE A 1 74 ? -9.008 -5.574 3.173 1.00 91.31 74 ILE A CA 1
ATOM 599 C C . ILE A 1 74 ? -8.092 -6.768 2.937 1.00 91.31 74 ILE A C 1
ATOM 601 O O . ILE A 1 74 ? -7.960 -7.262 1.814 1.00 91.31 74 ILE A O 1
ATOM 605 N N . ILE A 1 75 ? -7.476 -7.219 4.024 1.00 91.75 75 ILE A N 1
ATOM 606 C CA . ILE A 1 75 ? -6.502 -8.292 4.069 1.00 91.75 75 ILE A CA 1
ATOM 607 C C . ILE A 1 75 ? -6.832 -9.269 5.197 1.00 91.75 75 ILE A C 1
ATOM 609 O O . ILE A 1 75 ? -7.073 -8.884 6.338 1.00 91.75 75 ILE A O 1
ATOM 613 N N . ASP A 1 76 ? -6.760 -10.557 4.903 1.00 87.00 76 ASP A N 1
ATOM 614 C CA . ASP A 1 76 ? -6.590 -11.587 5.907 1.00 87.00 76 ASP A CA 1
ATOM 615 C C . ASP A 1 76 ? -5.093 -11.788 6.199 1.00 87.00 76 ASP A C 1
ATOM 617 O O . ASP A 1 76 ? -4.311 -12.277 5.382 1.0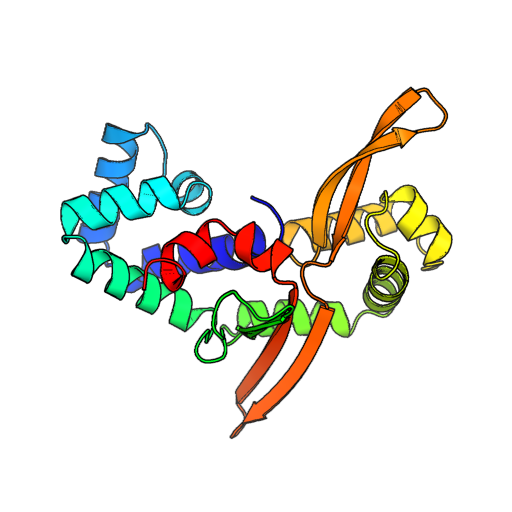0 87.00 76 ASP A O 1
ATOM 621 N N . ALA A 1 77 ? -4.714 -11.377 7.402 1.00 76.94 77 ALA A N 1
ATOM 622 C CA . ALA A 1 77 ? -3.372 -11.424 7.958 1.00 76.94 77 ALA A CA 1
ATOM 623 C C . ALA A 1 77 ? -3.133 -12.654 8.861 1.00 76.94 77 ALA A C 1
ATOM 625 O O . ALA A 1 77 ? -2.120 -12.719 9.554 1.00 76.94 77 ALA A O 1
ATOM 626 N N . ASN A 1 78 ? -4.031 -13.647 8.863 1.00 69.75 78 ASN A N 1
ATOM 627 C CA . ASN A 1 78 ? -3.906 -14.856 9.691 1.00 69.75 78 ASN A CA 1
ATOM 628 C C . ASN A 1 78 ? -2.610 -15.654 9.435 1.00 69.75 78 ASN A C 1
ATOM 630 O O . ASN A 1 78 ? -2.197 -16.448 10.276 1.00 69.75 78 ASN A O 1
ATOM 634 N N . SER A 1 79 ? -1.972 -15.459 8.277 1.00 65.06 79 SER A N 1
ATOM 635 C CA . SER A 1 79 ? -0.696 -16.077 7.903 1.00 65.06 79 SER A CA 1
ATOM 636 C C . SER A 1 79 ? 0.541 -15.244 8.242 1.00 65.06 79 SER A C 1
ATOM 638 O O . SER A 1 79 ? 1.648 -15.692 7.940 1.00 65.06 79 SER A O 1
ATOM 640 N N . ILE A 1 80 ? 0.390 -14.063 8.853 1.00 71.56 80 ILE A N 1
ATOM 641 C CA . ILE A 1 80 ? 1.530 -13.318 9.394 1.00 71.56 80 ILE A CA 1
ATOM 642 C C . ILE A 1 80 ? 2.096 -14.147 10.544 1.00 71.56 80 ILE A C 1
ATOM 644 O O . ILE A 1 80 ? 1.453 -14.348 11.575 1.00 71.56 80 ILE A O 1
ATOM 648 N N . LYS A 1 81 ? 3.296 -14.680 10.333 1.00 64.56 81 LYS A N 1
ATOM 649 C CA . LYS A 1 81 ? 4.010 -15.469 11.331 1.00 64.56 81 LYS A CA 1
ATOM 650 C C . LYS A 1 81 ? 4.853 -14.534 12.195 1.00 64.56 81 LYS A C 1
ATOM 652 O O . LYS A 1 81 ? 4.974 -13.343 11.923 1.00 64.56 81 LYS A O 1
ATOM 657 N N . ASN A 1 82 ? 5.449 -15.084 13.251 1.00 60.38 82 ASN A N 1
ATOM 658 C CA . ASN A 1 82 ? 6.306 -14.328 14.164 1.00 60.38 82 ASN A CA 1
ATOM 659 C C . ASN A 1 82 ? 7.374 -13.505 13.400 1.00 60.38 82 ASN A C 1
ATOM 661 O O . ASN A 1 82 ? 7.802 -13.895 12.312 1.00 60.38 82 ASN A O 1
ATOM 665 N N . ARG A 1 83 ? 7.827 -12.371 13.950 1.00 63.59 83 ARG A N 1
ATOM 666 C CA . ARG A 1 83 ? 8.688 -11.394 13.236 1.00 63.59 83 ARG A CA 1
ATOM 667 C C . ARG A 1 83 ? 10.062 -11.932 12.788 1.00 63.59 83 ARG A C 1
ATOM 669 O O . ARG A 1 83 ? 10.811 -11.219 12.130 1.00 63.59 83 ARG A O 1
ATOM 676 N N . SER A 1 84 ? 10.405 -13.164 13.163 1.00 60.25 84 SER A N 1
ATOM 677 C CA . SER A 1 84 ? 11.655 -13.846 12.819 1.00 60.25 84 SER A CA 1
ATOM 678 C C . SER A 1 84 ? 11.686 -14.437 11.407 1.00 60.25 84 SER A C 1
ATOM 680 O O . SER A 1 84 ? 12.754 -14.837 10.947 1.00 60.25 84 SER A O 1
ATOM 682 N N . TYR A 1 85 ? 10.548 -14.519 10.711 1.00 67.44 85 TYR A N 1
ATOM 683 C CA . TYR A 1 85 ? 10.525 -15.016 9.336 1.00 67.44 85 TYR A CA 1
ATOM 684 C C . TYR A 1 85 ? 10.954 -13.933 8.346 1.00 67.44 85 TYR A C 1
ATOM 686 O O . TYR A 1 85 ? 10.497 -12.794 8.410 1.00 67.44 85 TYR A O 1
ATOM 694 N N . GLN A 1 86 ? 11.801 -14.323 7.390 1.00 79.12 86 GLN A N 1
ATOM 695 C CA . GLN A 1 86 ? 12.286 -13.454 6.311 1.00 79.12 86 GLN A CA 1
ATOM 696 C C . GLN A 1 86 ? 11.150 -12.916 5.428 1.00 79.12 86 GLN A C 1
ATOM 698 O O . GLN A 1 86 ? 11.252 -11.810 4.897 1.00 79.12 86 GLN A O 1
ATOM 703 N N . TYR A 1 87 ? 10.066 -13.683 5.307 1.00 84.19 87 TYR A N 1
ATOM 704 C CA . TYR A 1 87 ? 8.897 -13.347 4.507 1.00 84.19 87 TYR A CA 1
ATOM 705 C C . TYR A 1 87 ? 7.623 -13.481 5.335 1.00 84.19 87 TYR A C 1
ATOM 707 O O . TYR A 1 87 ? 7.472 -14.415 6.127 1.00 84.19 87 TYR A O 1
ATOM 715 N N . GLN A 1 88 ? 6.702 -12.553 5.108 1.00 87.44 88 GLN A N 1
ATOM 716 C CA . GLN A 1 88 ? 5.350 -12.550 5.640 1.00 87.44 88 GLN A CA 1
ATOM 717 C C . GLN A 1 88 ? 4.358 -12.759 4.501 1.00 87.44 88 GLN A C 1
ATOM 719 O O . GLN A 1 88 ? 4.629 -12.445 3.341 1.00 87.44 88 GLN A O 1
ATOM 724 N N . THR A 1 89 ? 3.188 -13.286 4.840 1.00 89.44 89 THR A N 1
ATOM 725 C CA . THR A 1 89 ? 2.130 -13.531 3.868 1.00 89.44 89 THR A CA 1
ATOM 726 C C . THR A 1 89 ? 0.862 -12.822 4.305 1.00 89.44 89 THR A C 1
ATOM 728 O O . THR A 1 89 ? 0.363 -13.066 5.406 1.00 89.44 89 THR A O 1
ATOM 731 N N . ILE A 1 90 ? 0.323 -11.989 3.419 1.00 91.38 90 ILE A N 1
ATOM 732 C CA . ILE A 1 90 ? -0.984 -11.346 3.571 1.00 91.38 90 ILE A CA 1
ATOM 733 C C . ILE A 1 90 ? -1.914 -11.845 2.469 1.00 91.38 90 ILE A C 1
ATOM 735 O O . ILE A 1 90 ? -1.493 -12.027 1.330 1.00 91.38 90 ILE A O 1
ATOM 739 N N . THR A 1 91 ? -3.181 -12.083 2.785 1.00 92.94 91 THR A N 1
ATOM 740 C CA . THR A 1 91 ? -4.181 -12.463 1.782 1.00 92.94 91 THR A CA 1
ATOM 741 C C . THR A 1 91 ? -5.096 -11.281 1.518 1.00 92.94 91 THR A C 1
ATOM 743 O O . THR A 1 91 ? -5.891 -10.929 2.371 1.00 92.94 91 THR A O 1
ATOM 746 N N . VAL A 1 92 ? -5.026 -10.666 0.346 1.00 94.25 92 VAL A N 1
ATOM 747 C CA . VAL A 1 92 ? -5.965 -9.625 -0.075 1.00 94.25 92 VAL A CA 1
ATOM 748 C C . VAL A 1 92 ? -7.322 -10.250 -0.387 1.00 94.25 92 VAL A C 1
ATOM 750 O O . VAL A 1 92 ? -7.422 -11.167 -1.208 1.00 94.25 92 VAL A O 1
ATOM 753 N N . THR A 1 93 ? -8.365 -9.732 0.260 1.00 92.06 93 THR A N 1
ATOM 754 C CA . THR A 1 93 ? -9.748 -10.217 0.132 1.00 92.06 93 THR A CA 1
ATOM 755 C C . THR A 1 93 ? -10.726 -9.151 -0.349 1.00 92.06 93 THR A C 1
ATOM 757 O O . THR A 1 93 ? -11.839 -9.496 -0.737 1.00 92.06 93 THR A O 1
ATOM 760 N N . GLU A 1 94 ? -10.355 -7.867 -0.325 1.00 92.31 94 GLU A N 1
ATOM 761 C CA . GLU A 1 94 ? -11.247 -6.807 -0.804 1.00 92.31 94 GLU A CA 1
ATOM 762 C C . GLU A 1 94 ? -11.357 -6.839 -2.335 1.00 92.31 94 GLU A C 1
ATOM 764 O O . GLU A 1 94 ? -10.331 -6.779 -3.019 1.00 92.31 94 GLU A O 1
ATOM 769 N N . PRO A 1 95 ? -12.577 -6.939 -2.898 1.00 91.62 95 PRO A N 1
ATOM 770 C CA . PRO A 1 95 ? -12.755 -7.190 -4.325 1.00 91.62 95 PRO A CA 1
ATOM 771 C C . PRO A 1 95 ? -12.143 -6.137 -5.255 1.00 91.62 95 PRO A C 1
ATOM 773 O O . PRO A 1 95 ? -11.621 -6.496 -6.309 1.00 91.62 95 PRO A O 1
ATOM 776 N N . GLN A 1 96 ? -12.193 -4.847 -4.900 1.00 92.12 96 GLN A N 1
ATOM 777 C CA . GLN A 1 96 ? -11.630 -3.787 -5.744 1.00 92.12 96 GLN A CA 1
ATOM 778 C C . GLN A 1 96 ? -10.101 -3.857 -5.772 1.00 92.12 96 GLN A C 1
ATOM 780 O O . GLN A 1 96 ? -9.501 -3.678 -6.834 1.00 92.12 96 GLN A O 1
ATOM 785 N N . LEU A 1 97 ? -9.469 -4.169 -4.641 1.00 93.25 97 LEU A N 1
ATOM 786 C CA . LEU A 1 97 ? -8.030 -4.357 -4.561 1.00 93.25 97 LEU A CA 1
ATOM 787 C C . LEU A 1 97 ? -7.603 -5.625 -5.302 1.00 93.25 97 LEU A C 1
ATOM 789 O O . LEU A 1 97 ? -6.675 -5.566 -6.105 1.00 93.25 97 LEU A O 1
ATOM 793 N N . VAL A 1 98 ? -8.324 -6.740 -5.123 1.00 95.06 98 VAL A N 1
ATOM 794 C CA . VAL A 1 98 ? -8.101 -7.973 -5.900 1.00 95.06 98 VAL A CA 1
ATOM 795 C C . VAL A 1 98 ? -8.148 -7.671 -7.398 1.00 95.06 98 VAL A C 1
ATOM 797 O O . VAL A 1 98 ? -7.201 -7.987 -8.115 1.00 95.06 98 VAL A O 1
ATOM 800 N N . GLN A 1 99 ? -9.196 -6.995 -7.870 1.00 95.06 99 GLN A N 1
ATOM 801 C CA . GLN A 1 99 ? -9.332 -6.642 -9.283 1.00 95.06 99 GLN A CA 1
ATOM 802 C C . GLN A 1 99 ? -8.208 -5.719 -9.766 1.00 95.06 99 GLN A C 1
ATOM 804 O O . GLN A 1 99 ? -7.699 -5.897 -10.874 1.00 95.06 99 GLN A O 1
ATOM 809 N N . THR A 1 100 ? -7.802 -4.747 -8.946 1.00 94.06 100 THR A N 1
ATOM 810 C CA . THR A 1 100 ? -6.704 -3.824 -9.266 1.00 94.06 100 THR A CA 1
ATOM 811 C C . THR A 1 100 ? -5.409 -4.594 -9.498 1.00 94.06 100 THR A C 1
ATOM 813 O O . THR A 1 100 ? -4.755 -4.412 -10.525 1.00 94.06 100 THR A O 1
ATOM 816 N N . VAL A 1 101 ? -5.065 -5.506 -8.589 1.00 94.75 101 VAL A N 1
ATOM 817 C CA . VAL A 1 101 ? -3.851 -6.317 -8.706 1.00 94.75 101 VAL A CA 1
ATOM 818 C C . VAL A 1 101 ? -3.941 -7.286 -9.886 1.00 94.75 101 VAL A C 1
ATOM 820 O O . VAL A 1 101 ? -2.978 -7.384 -10.641 1.00 94.75 101 VAL A O 1
ATOM 823 N N . LEU A 1 102 ? -5.089 -7.941 -10.105 1.00 95.00 102 LEU A N 1
ATOM 824 C CA . LEU A 1 102 ? -5.309 -8.829 -11.257 1.00 95.00 102 LEU A CA 1
ATOM 825 C C . LEU A 1 102 ? -5.122 -8.101 -12.597 1.00 95.00 102 LEU A C 1
ATOM 827 O O . LEU A 1 102 ? -4.409 -8.583 -13.472 1.00 95.00 102 LEU A O 1
ATOM 831 N N . THR A 1 103 ? -5.689 -6.902 -12.721 1.00 95.06 103 THR A N 1
ATOM 832 C CA . THR A 1 103 ? -5.541 -6.062 -13.921 1.00 95.06 103 THR A CA 1
ATOM 833 C C . THR A 1 103 ? -4.074 -5.695 -14.154 1.00 95.06 103 THR A C 1
ATOM 835 O O . THR A 1 103 ? -3.589 -5.691 -15.283 1.00 95.06 103 THR A O 1
ATOM 838 N N . VAL A 1 104 ? -3.334 -5.416 -13.077 1.00 94.00 104 VAL A N 1
ATOM 839 C CA . VAL A 1 104 ? -1.910 -5.093 -13.169 1.00 94.00 104 VAL A CA 1
ATOM 840 C C . VAL A 1 104 ? -1.083 -6.305 -13.607 1.00 94.00 104 VAL A C 1
ATOM 842 O O . VAL A 1 104 ? -0.213 -6.166 -14.462 1.00 94.00 104 VAL A O 1
ATOM 845 N N . ILE A 1 105 ? -1.333 -7.496 -13.062 1.00 91.88 105 ILE A N 1
ATOM 846 C CA . ILE A 1 105 ? -0.570 -8.693 -13.451 1.00 91.88 105 ILE A CA 1
ATOM 847 C C . ILE A 1 105 ? -0.937 -9.204 -14.851 1.00 91.88 105 ILE A C 1
ATOM 849 O O . ILE A 1 105 ? -0.114 -9.885 -15.461 1.00 91.88 105 ILE A O 1
ATOM 853 N N . GLU A 1 106 ? -2.130 -8.891 -15.369 1.00 94.31 106 GLU A N 1
ATOM 854 C CA . GLU A 1 106 ? -2.566 -9.215 -16.737 1.00 94.31 106 GLU A CA 1
ATOM 855 C C . GLU A 1 106 ? -1.838 -8.372 -17.799 1.00 94.31 106 GLU A C 1
ATOM 857 O O . GLU A 1 106 ? -1.595 -8.839 -18.917 1.00 94.31 106 GLU A O 1
ATOM 862 N N . ASP A 1 107 ? -1.376 -7.177 -17.440 1.00 94.38 107 ASP A N 1
ATOM 863 C CA . ASP A 1 107 ? -0.631 -6.300 -18.337 1.00 94.38 107 ASP A CA 1
ATOM 864 C C . ASP A 1 107 ? 0.829 -6.760 -18.513 1.00 94.38 107 ASP A C 1
ATOM 866 O O . ASP A 1 107 ? 1.626 -6.829 -17.570 1.00 94.38 107 ASP A O 1
ATOM 870 N N . GLU A 1 108 ? 1.220 -7.040 -19.757 1.00 94.44 108 GLU A N 1
ATOM 871 C CA . GLU A 1 108 ? 2.576 -7.497 -20.077 1.00 94.44 108 GLU A CA 1
ATOM 872 C C . GLU A 1 108 ? 3.661 -6.483 -19.687 1.00 94.44 108 GLU A C 1
ATOM 874 O O . GLU A 1 108 ? 4.734 -6.878 -19.222 1.00 94.44 108 GLU A O 1
ATOM 879 N N . SER A 1 109 ? 3.385 -5.182 -19.821 1.00 94.19 109 SER A N 1
ATOM 880 C CA . SER A 1 109 ? 4.363 -4.140 -19.489 1.00 94.19 109 SER A CA 1
ATOM 881 C C . SER A 1 10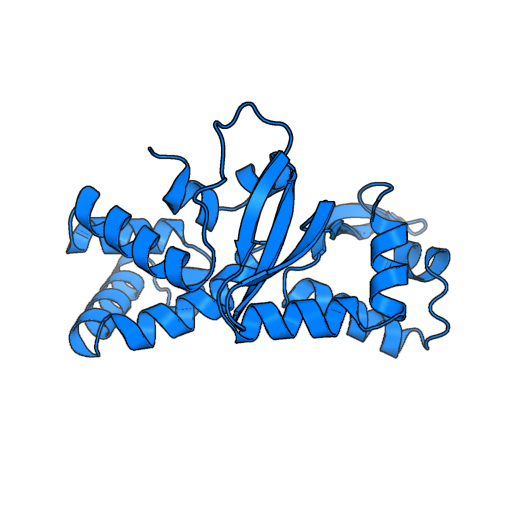9 ? 4.653 -4.135 -17.991 1.00 94.19 109 SER A C 1
ATOM 883 O O . SER A 1 109 ? 5.812 -4.048 -17.585 1.00 94.19 109 SER A O 1
ATOM 885 N N . PHE A 1 110 ? 3.620 -4.282 -17.157 1.00 95.00 110 PHE A N 1
ATOM 886 C CA . PHE A 1 110 ? 3.799 -4.371 -15.708 1.00 95.00 110 PHE A CA 1
ATOM 887 C C . PHE A 1 110 ? 4.553 -5.640 -15.301 1.00 95.00 110 PHE A C 1
ATOM 889 O O . PHE A 1 110 ? 5.463 -5.561 -14.474 1.00 95.00 110 PHE A O 1
ATOM 896 N N . ARG A 1 111 ? 4.282 -6.790 -15.935 1.00 93.88 111 ARG A N 1
ATOM 897 C CA . ARG A 1 111 ? 5.070 -8.015 -15.699 1.00 93.88 111 ARG A CA 1
ATOM 898 C C . ARG A 1 111 ? 6.554 -7.827 -16.027 1.00 93.88 111 ARG A C 1
ATOM 900 O O . ARG A 1 111 ? 7.406 -8.252 -15.243 1.00 93.88 111 ARG A O 1
ATOM 907 N N . LYS A 1 112 ? 6.878 -7.172 -17.148 1.00 94.62 112 LYS A N 1
ATOM 908 C CA . LYS A 1 112 ? 8.266 -6.848 -17.528 1.00 94.62 112 LYS A CA 1
ATOM 909 C C . LYS A 1 112 ? 8.933 -5.920 -16.511 1.00 94.62 112 LYS A C 1
ATOM 911 O O . LYS A 1 112 ? 10.039 -6.222 -16.064 1.00 94.62 112 LYS A O 1
ATOM 916 N N . ILE A 1 113 ? 8.244 -4.859 -16.083 1.00 95.06 113 ILE A N 1
ATOM 917 C CA . ILE A 1 113 ? 8.710 -3.946 -15.024 1.00 95.06 113 ILE A CA 1
ATOM 918 C C . ILE A 1 113 ? 9.034 -4.730 -13.748 1.00 95.06 113 ILE A C 1
ATOM 920 O O . ILE A 1 113 ? 10.154 -4.664 -13.238 1.00 95.06 113 ILE A O 1
ATOM 924 N N . PHE A 1 114 ? 8.096 -5.545 -13.262 1.00 94.56 114 PHE A N 1
ATOM 925 C CA . PHE A 1 114 ? 8.316 -6.333 -12.056 1.00 94.56 114 PHE A CA 1
ATOM 926 C C . PHE A 1 114 ? 9.482 -7.312 -12.215 1.00 94.56 114 PHE A C 1
ATOM 928 O O . PHE A 1 114 ? 10.282 -7.470 -11.297 1.00 94.56 114 PHE A O 1
ATOM 935 N N . ARG A 1 115 ? 9.649 -7.962 -13.365 1.00 92.31 115 ARG A N 1
ATOM 936 C CA . ARG A 1 115 ? 10.774 -8.886 -13.564 1.00 92.31 115 ARG A CA 1
ATOM 937 C C . ARG A 1 115 ? 12.139 -8.216 -13.353 1.00 92.31 115 ARG A C 1
ATOM 939 O O . ARG A 1 115 ? 13.044 -8.865 -12.842 1.00 92.31 115 ARG A O 1
ATOM 946 N N . VAL A 1 116 ? 12.280 -6.942 -13.714 1.00 93.69 116 VAL A N 1
ATOM 947 C CA . VAL A 1 116 ? 13.528 -6.176 -13.554 1.00 93.69 116 VAL A CA 1
ATOM 948 C C . VAL A 1 116 ? 13.772 -5.754 -12.107 1.00 93.69 116 VAL A C 1
ATOM 950 O O . VAL A 1 116 ? 14.906 -5.800 -11.635 1.00 93.69 116 VAL A O 1
ATOM 953 N N . MET A 1 117 ? 12.712 -5.396 -11.383 1.00 92.31 117 MET A N 1
ATOM 954 C CA . MET A 1 117 ? 12.785 -4.911 -9.997 1.00 92.31 117 MET A CA 1
ATOM 955 C C . MET A 1 117 ? 13.110 -6.004 -8.960 1.00 92.31 117 MET A C 1
ATOM 957 O O . MET A 1 117 ? 12.988 -5.775 -7.764 1.00 92.31 117 MET A O 1
ATOM 961 N N . THR A 1 118 ? 13.494 -7.211 -9.383 1.00 84.69 118 THR A N 1
ATOM 962 C CA . THR A 1 118 ? 14.040 -8.249 -8.488 1.00 84.69 118 THR A CA 1
ATOM 963 C C . THR A 1 118 ? 15.513 -8.013 -8.146 1.00 84.69 118 THR A C 1
ATOM 965 O O . THR A 1 118 ? 16.033 -8.635 -7.227 1.00 84.69 118 THR A O 1
ATOM 968 N N . LYS A 1 119 ? 16.191 -7.112 -8.869 1.00 74.88 119 LYS A N 1
ATOM 969 C CA . LYS A 1 119 ? 17.624 -6.812 -8.721 1.00 74.88 119 LYS A CA 1
ATOM 970 C C . LYS A 1 119 ? 17.930 -5.750 -7.651 1.00 74.88 119 LYS A C 1
ATOM 972 O O . LYS A 1 119 ? 19.015 -5.178 -7.666 1.00 74.88 119 LYS A O 1
ATOM 977 N N . GLY A 1 120 ? 16.983 -5.491 -6.749 1.00 81.81 120 GLY A N 1
ATOM 978 C CA . GLY A 1 120 ? 17.058 -4.433 -5.744 1.00 81.81 120 GLY A CA 1
ATOM 979 C C . GLY A 1 120 ? 16.427 -3.119 -6.206 1.00 81.81 120 GLY A C 1
ATOM 980 O O . GLY A 1 120 ? 15.634 -3.085 -7.152 1.00 81.81 120 GLY A O 1
ATOM 981 N N . ASP A 1 121 ? 16.780 -2.048 -5.506 1.00 91.75 121 ASP A N 1
ATOM 982 C CA . ASP A 1 121 ? 16.194 -0.723 -5.668 1.00 91.75 121 ASP A CA 1
ATOM 983 C C . ASP A 1 121 ? 16.722 -0.033 -6.930 1.00 91.75 121 ASP A C 1
ATOM 985 O O . ASP A 1 121 ? 17.929 0.119 -7.119 1.00 91.75 121 ASP A O 1
ATOM 989 N N . LEU A 1 122 ? 15.818 0.414 -7.803 1.00 94.12 122 LEU A N 1
ATOM 990 C CA . LEU A 1 122 ? 16.179 0.987 -9.102 1.00 94.12 122 LEU A CA 1
ATOM 991 C C . LEU A 1 122 ? 15.453 2.306 -9.358 1.00 94.12 122 LEU A C 1
ATOM 993 O O . LEU A 1 122 ? 14.318 2.506 -8.925 1.00 94.12 122 LEU A O 1
ATOM 997 N N . SER A 1 123 ? 16.086 3.209 -10.109 1.00 93.88 123 SER A N 1
ATOM 998 C CA . SER A 1 123 ? 15.405 4.400 -10.620 1.00 93.88 123 SER A CA 1
ATOM 999 C C . SER A 1 123 ? 14.407 4.035 -11.719 1.00 93.88 123 SER A C 1
ATOM 1001 O O . SER A 1 123 ? 14.564 3.027 -12.411 1.00 93.88 123 SER A O 1
ATOM 1003 N N . PHE A 1 124 ? 13.398 4.882 -11.938 1.00 93.38 124 PHE A N 1
ATOM 1004 C CA . PHE A 1 124 ? 12.459 4.695 -13.051 1.00 93.38 124 PHE A CA 1
ATOM 1005 C C . PHE A 1 124 ? 13.163 4.610 -14.401 1.00 93.38 124 PHE A C 1
ATOM 1007 O O . PHE A 1 124 ? 12.827 3.743 -15.197 1.00 93.38 124 PHE A O 1
ATOM 1014 N N . GLU A 1 125 ? 14.159 5.461 -14.650 1.00 90.94 125 GLU A N 1
ATOM 1015 C CA . GLU A 1 125 ? 14.921 5.415 -15.900 1.00 90.94 125 GLU A CA 1
ATOM 1016 C C . GLU A 1 125 ? 15.567 4.046 -16.099 1.00 90.94 125 GLU A C 1
ATOM 1018 O O . GLU A 1 125 ? 15.394 3.447 -17.158 1.00 90.94 125 GLU A O 1
ATOM 1023 N N . LYS A 1 126 ? 16.208 3.498 -15.057 1.00 92.44 126 LYS A N 1
ATOM 1024 C CA . LYS A 1 126 ? 16.868 2.196 -15.160 1.00 92.44 126 LYS A CA 1
ATOM 1025 C C . LYS A 1 126 ? 15.878 1.043 -15.305 1.00 92.44 126 LYS A C 1
ATOM 1027 O O . LYS A 1 126 ? 16.130 0.105 -16.057 1.00 92.44 126 LYS A O 1
ATOM 1032 N N . ILE A 1 127 ? 14.734 1.115 -14.623 1.00 94.31 127 ILE A N 1
ATOM 1033 C CA . ILE A 1 127 ? 13.650 0.134 -14.774 1.00 94.31 127 ILE A CA 1
ATOM 1034 C C . ILE A 1 127 ? 13.150 0.128 -16.218 1.00 94.31 127 ILE A C 1
ATOM 1036 O O . ILE A 1 127 ? 13.029 -0.938 -16.818 1.00 94.31 127 ILE A O 1
ATOM 1040 N N . LEU A 1 128 ? 12.875 1.302 -16.788 1.00 92.75 128 LEU A N 1
ATOM 1041 C CA . LEU A 1 128 ? 12.351 1.429 -18.148 1.00 92.75 128 LEU A CA 1
ATOM 1042 C C . LEU A 1 128 ? 13.377 1.020 -19.211 1.00 92.75 128 LEU A C 1
ATOM 1044 O O . LEU A 1 128 ? 12.999 0.375 -20.182 1.00 92.75 128 LEU A O 1
ATOM 1048 N N . GLU A 1 129 ? 14.655 1.331 -18.995 1.00 91.31 129 GLU A N 1
ATOM 1049 C CA . GLU A 1 129 ? 15.762 0.911 -19.862 1.00 91.31 129 GLU A CA 1
ATOM 1050 C C . GLU A 1 129 ? 15.888 -0.619 -19.921 1.00 91.31 129 GLU A C 1
ATOM 1052 O O . GLU A 1 129 ? 15.953 -1.190 -21.003 1.00 91.31 129 GLU A O 1
ATOM 1057 N N . ILE A 1 130 ? 15.890 -1.302 -18.768 1.00 93.50 130 ILE A N 1
ATOM 1058 C CA . ILE A 1 130 ? 16.100 -2.759 -18.719 1.00 93.50 130 ILE A CA 1
ATOM 1059 C C . ILE A 1 130 ? 14.828 -3.531 -19.103 1.00 93.50 130 ILE A C 1
ATOM 1061 O O . ILE A 1 130 ? 14.914 -4.631 -19.646 1.00 93.50 130 ILE A O 1
ATOM 1065 N N . SER A 1 131 ? 13.644 -3.011 -18.763 1.00 91.56 131 SER A N 1
ATOM 1066 C CA . SER A 1 131 ? 12.382 -3.742 -18.964 1.00 91.56 131 SER A CA 1
ATOM 1067 C C . SER A 1 131 ? 11.931 -3.802 -20.419 1.00 91.56 131 SER A C 1
ATOM 1069 O O . SER A 1 131 ? 11.122 -4.675 -20.734 1.00 91.56 131 SER A O 1
ATOM 1071 N N . ASP A 1 132 ? 12.438 -2.904 -21.270 1.00 89.50 132 ASP A N 1
ATOM 1072 C CA . ASP A 1 132 ? 12.172 -2.844 -22.711 1.00 89.50 132 ASP A CA 1
ATOM 1073 C C . ASP A 1 132 ? 10.689 -3.074 -23.060 1.00 89.50 132 ASP A C 1
ATOM 1075 O O . ASP A 1 132 ? 10.282 -3.999 -23.767 1.00 89.50 132 ASP A O 1
ATOM 1079 N N . ILE A 1 133 ? 9.826 -2.248 -22.464 1.00 90.75 133 ILE A N 1
ATOM 1080 C CA . ILE A 1 133 ? 8.369 -2.387 -22.597 1.00 90.75 133 ILE A CA 1
ATOM 1081 C C . ILE A 1 133 ? 7.818 -1.839 -23.921 1.00 90.75 133 ILE A C 1
ATOM 1083 O O . ILE A 1 133 ? 6.608 -1.876 -24.125 1.00 90.75 133 ILE A O 1
ATOM 1087 N N . GLY A 1 134 ? 8.669 -1.315 -24.813 1.00 86.31 134 GLY A N 1
ATOM 1088 C CA . GLY A 1 134 ? 8.265 -0.820 -26.137 1.00 86.31 134 GLY A CA 1
ATOM 1089 C C . GLY A 1 134 ? 7.302 0.378 -26.124 1.00 86.31 134 GLY A C 1
ATOM 1090 O O . GLY A 1 134 ? 6.633 0.643 -27.120 1.00 86.31 134 GLY A O 1
ATOM 1091 N N . LEU A 1 135 ? 7.194 1.103 -25.003 1.00 90.06 135 LEU A N 1
ATOM 1092 C CA . LEU A 1 135 ? 6.298 2.255 -24.854 1.00 90.06 135 LEU A CA 1
ATOM 1093 C C . LEU A 1 135 ? 7.035 3.584 -25.011 1.00 90.06 135 LEU A C 1
ATOM 1095 O O . LEU A 1 135 ? 8.212 3.714 -24.679 1.00 90.06 135 LEU A O 1
ATOM 1099 N N . THR A 1 136 ? 6.298 4.624 -25.415 1.00 91.69 136 THR A N 1
ATOM 1100 C CA . THR A 1 136 ? 6.815 5.995 -25.337 1.00 91.69 136 THR A CA 1
ATOM 1101 C C . THR A 1 136 ? 7.153 6.351 -23.892 1.00 91.69 136 THR A C 1
ATOM 1103 O O . THR A 1 136 ? 6.444 5.954 -22.962 1.00 91.69 136 THR A O 1
ATOM 1106 N N . ARG A 1 137 ? 8.197 7.165 -23.692 1.00 89.12 137 ARG A N 1
ATOM 1107 C CA . ARG A 1 137 ? 8.662 7.566 -22.355 1.00 89.12 137 ARG A CA 1
ATOM 1108 C C . ARG A 1 137 ? 7.525 8.116 -21.486 1.00 89.12 137 ARG A C 1
ATOM 1110 O O . ARG A 1 137 ? 7.338 7.665 -20.364 1.00 89.12 137 ARG A O 1
ATOM 1117 N N . ALA A 1 138 ? 6.693 9.010 -22.020 1.00 91.62 138 ALA A N 1
ATOM 1118 C CA . ALA A 1 138 ? 5.554 9.563 -21.283 1.00 91.62 138 ALA A CA 1
ATOM 1119 C C . ALA A 1 138 ? 4.519 8.499 -20.861 1.00 91.62 138 ALA A C 1
ATOM 1121 O O . ALA A 1 138 ? 3.921 8.595 -19.791 1.00 91.62 138 ALA A O 1
ATOM 1122 N N . SER A 1 139 ? 4.282 7.472 -21.680 1.00 93.06 139 SER A N 1
ATOM 1123 C CA . SER A 1 139 ? 3.348 6.383 -21.346 1.00 93.06 139 SER A CA 1
ATOM 1124 C C . SER A 1 139 ? 3.942 5.422 -20.320 1.00 93.06 139 SER A C 1
ATOM 1126 O O . SER A 1 139 ? 3.253 5.015 -19.387 1.00 93.06 139 SER A O 1
ATOM 1128 N N . ALA A 1 140 ? 5.234 5.130 -20.447 1.00 93.12 140 ALA A N 1
ATOM 1129 C CA . ALA A 1 140 ? 5.989 4.328 -19.500 1.00 93.12 140 ALA A CA 1
ATOM 1130 C C . ALA A 1 140 ? 6.024 4.967 -18.098 1.00 93.12 140 ALA A C 1
ATOM 1132 O O . ALA A 1 140 ? 5.703 4.307 -17.112 1.00 93.12 140 ALA A O 1
ATOM 1133 N N . TYR A 1 141 ? 6.302 6.273 -18.006 1.00 93.19 141 TYR A N 1
ATOM 1134 C CA . TYR A 1 141 ? 6.266 7.003 -16.732 1.00 93.19 141 TYR A CA 1
ATOM 1135 C C . TYR A 1 141 ? 4.864 7.016 -16.111 1.00 93.19 141 TYR A C 1
ATOM 1137 O O . TYR A 1 141 ? 4.730 6.737 -14.926 1.00 93.19 141 TYR A O 1
ATOM 1145 N N . ARG A 1 142 ? 3.803 7.249 -16.899 1.00 93.38 142 ARG A N 1
ATOM 1146 C CA . ARG A 1 142 ? 2.415 7.170 -16.399 1.00 93.38 142 ARG A CA 1
ATOM 1147 C C . ARG A 1 142 ? 2.081 5.796 -15.811 1.00 93.38 142 ARG A C 1
ATOM 1149 O O . ARG A 1 142 ? 1.391 5.713 -14.798 1.00 93.38 142 ARG A O 1
ATOM 1156 N N . LYS A 1 143 ? 2.590 4.721 -16.418 1.00 93.31 143 LYS A N 1
ATOM 1157 C CA . LYS A 1 143 ? 2.469 3.359 -15.882 1.00 93.31 143 LYS A CA 1
ATOM 1158 C C . LYS A 1 143 ? 3.204 3.199 -14.548 1.00 93.31 143 LYS A C 1
ATOM 1160 O O . LYS A 1 143 ? 2.617 2.656 -13.617 1.00 93.31 143 LYS A O 1
ATOM 1165 N N . MET A 1 144 ? 4.432 3.705 -14.426 1.00 94.25 144 MET A N 1
ATOM 1166 C CA . MET A 1 144 ? 5.177 3.677 -13.159 1.00 94.25 144 MET A CA 1
ATOM 1167 C C . MET A 1 144 ? 4.450 4.445 -12.048 1.00 94.25 144 MET A C 1
ATOM 1169 O O . MET A 1 144 ? 4.272 3.913 -10.956 1.00 94.25 144 MET A O 1
ATOM 1173 N N . GLU A 1 145 ? 3.940 5.643 -12.343 1.00 93.12 145 GLU A N 1
ATOM 1174 C CA . GLU A 1 145 ? 3.134 6.431 -11.398 1.00 93.12 145 GLU A CA 1
ATOM 1175 C C . GLU A 1 145 ? 1.872 5.680 -10.953 1.00 93.12 145 GLU A C 1
ATOM 1177 O O . GLU A 1 145 ? 1.509 5.703 -9.778 1.00 93.12 145 GLU A O 1
ATOM 1182 N N . SER A 1 146 ? 1.221 4.943 -11.860 1.00 93.00 146 SER A N 1
ATOM 1183 C CA . SER A 1 146 ? 0.085 4.088 -11.502 1.00 93.00 146 SER A CA 1
ATOM 1184 C C . SER A 1 146 ? 0.476 2.983 -10.515 1.00 93.00 146 SER A C 1
ATOM 1186 O O . SER A 1 146 ? -0.301 2.672 -9.611 1.00 93.00 146 SER A O 1
ATOM 1188 N N . LEU A 1 147 ? 1.665 2.389 -10.655 1.00 94.12 147 LEU A N 1
ATOM 1189 C CA . LEU A 1 147 ? 2.159 1.375 -9.719 1.00 94.12 147 LEU A CA 1
ATOM 1190 C C . LEU A 1 147 ? 2.488 1.973 -8.343 1.00 94.12 147 LEU A C 1
ATOM 1192 O O . LEU A 1 147 ? 2.180 1.352 -7.327 1.00 94.12 147 LEU A O 1
ATOM 1196 N N . VAL A 1 148 ? 3.065 3.181 -8.296 1.00 93.25 148 VAL A N 1
ATOM 1197 C CA . VAL A 1 148 ? 3.301 3.905 -7.031 1.00 93.25 148 VAL A CA 1
ATOM 1198 C C . VAL A 1 148 ? 1.971 4.230 -6.361 1.00 93.25 148 VAL A C 1
ATOM 1200 O O . VAL A 1 148 ? 1.776 3.951 -5.180 1.00 93.25 148 VAL A O 1
ATOM 1203 N N . LYS A 1 149 ? 1.024 4.781 -7.128 1.00 90.12 149 LYS A N 1
ATOM 1204 C CA . LYS A 1 149 ? -0.293 5.185 -6.630 1.00 90.12 149 LYS A CA 1
ATOM 1205 C C . LYS A 1 149 ? -1.100 4.008 -6.081 1.00 90.12 149 LYS A C 1
ATOM 1207 O O . LYS A 1 149 ? -1.832 4.181 -5.113 1.00 90.12 149 LYS A O 1
ATOM 1212 N N . THR A 1 150 ? -0.986 2.832 -6.694 1.00 90.31 150 THR A N 1
ATOM 1213 C CA . THR A 1 150 ? -1.647 1.600 -6.223 1.00 90.31 150 THR A CA 1
ATOM 1214 C C . THR A 1 150 ? -0.904 0.922 -5.070 1.00 90.31 150 THR A C 1
ATOM 1216 O O . THR A 1 150 ? -1.431 -0.014 -4.480 1.00 90.31 150 THR A O 1
ATOM 1219 N N . GLY A 1 151 ? 0.302 1.387 -4.725 1.00 92.06 151 GLY A N 1
ATOM 1220 C CA . GLY A 1 151 ? 1.118 0.808 -3.659 1.00 92.06 151 GLY A CA 1
ATOM 1221 C C . GLY A 1 151 ? 1.757 -0.535 -4.020 1.00 92.06 151 GLY A C 1
ATOM 1222 O O . GLY A 1 151 ? 2.170 -1.265 -3.128 1.00 92.06 151 GLY A O 1
ATOM 1223 N N . LEU A 1 152 ? 1.843 -0.877 -5.311 1.00 93.56 152 LEU A N 1
ATOM 1224 C CA . LEU A 1 152 ? 2.499 -2.105 -5.784 1.00 93.56 152 LEU A CA 1
ATOM 1225 C C . LEU A 1 152 ? 4.016 -1.949 -5.937 1.00 93.56 152 LEU A C 1
ATOM 1227 O O . LEU A 1 152 ? 4.753 -2.941 -5.939 1.00 93.56 152 LEU A O 1
ATOM 1231 N N . ILE A 1 153 ? 4.478 -0.704 -6.040 1.00 93.94 153 ILE A N 1
ATOM 1232 C CA . ILE A 1 153 ? 5.879 -0.327 -5.878 1.00 93.94 153 ILE A CA 1
ATOM 1233 C C . ILE A 1 153 ? 5.984 0.831 -4.887 1.00 93.94 153 ILE A C 1
ATOM 1235 O O . ILE A 1 153 ? 5.035 1.592 -4.691 1.00 93.94 153 ILE A O 1
ATOM 1239 N N . MET A 1 154 ? 7.158 0.986 -4.289 1.00 91.75 154 MET A N 1
ATOM 1240 C CA . MET A 1 154 ? 7.418 2.000 -3.276 1.00 91.75 154 MET A CA 1
ATOM 1241 C C . MET A 1 154 ? 8.734 2.716 -3.518 1.00 91.75 154 MET A C 1
ATOM 1243 O O . MET A 1 154 ? 9.702 2.086 -3.931 1.00 91.75 154 MET A O 1
ATOM 1247 N N . GLU A 1 155 ? 8.753 4.022 -3.250 1.00 91.75 155 GLU A N 1
ATOM 1248 C CA . GLU A 1 155 ? 9.985 4.808 -3.179 1.00 91.75 155 GLU A CA 1
ATOM 1249 C C . GLU A 1 155 ? 10.791 4.358 -1.955 1.00 91.75 155 GLU A C 1
ATOM 1251 O O . GLU A 1 155 ? 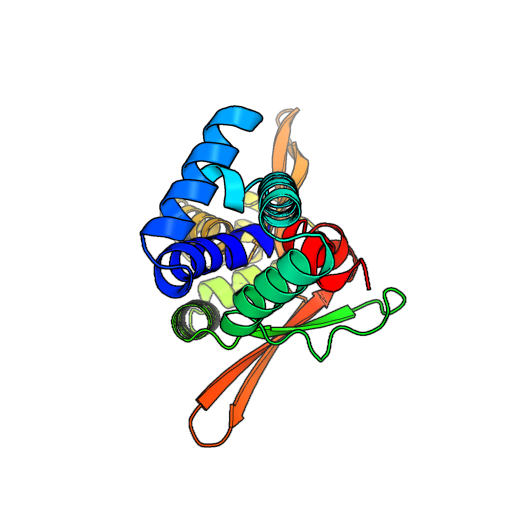10.235 4.228 -0.864 1.00 91.75 155 GLU A O 1
ATOM 1256 N N . THR A 1 156 ? 12.083 4.104 -2.143 1.00 90.25 156 THR A N 1
ATOM 1257 C CA . THR A 1 156 ? 12.982 3.598 -1.092 1.00 90.25 156 THR A CA 1
ATOM 1258 C C . THR A 1 156 ? 14.076 4.581 -0.708 1.00 90.25 156 THR A C 1
ATOM 1260 O O . THR A 1 156 ? 14.695 4.442 0.343 1.00 90.25 156 THR A O 1
ATOM 1263 N N . GLY A 1 157 ? 14.320 5.591 -1.540 1.00 90.44 157 GLY A N 1
ATOM 1264 C CA . GLY A 1 157 ? 15.383 6.554 -1.317 1.00 90.44 157 GLY A CA 1
ATOM 1265 C C . GLY A 1 157 ? 15.834 7.210 -2.609 1.00 90.44 157 GLY A C 1
ATOM 1266 O O . GLY A 1 157 ? 15.037 7.446 -3.520 1.00 90.44 157 GLY A O 1
ATOM 1267 N N . TYR A 1 158 ? 17.124 7.538 -2.661 1.00 92.75 158 TYR A N 1
ATOM 1268 C CA . TYR A 1 158 ? 17.731 8.248 -3.777 1.00 92.75 158 TYR A CA 1
ATOM 1269 C C . TYR A 1 158 ? 19.124 7.703 -4.078 1.00 92.75 158 TYR A C 1
ATOM 1271 O O . TYR A 1 158 ? 19.899 7.423 -3.167 1.00 92.75 158 TYR A O 1
ATOM 1279 N N . ILE A 1 159 ? 19.467 7.665 -5.361 1.00 90.44 159 ILE A N 1
ATOM 1280 C CA . ILE A 1 159 ? 20.836 7.502 -5.857 1.00 90.44 159 ILE A CA 1
ATOM 1281 C C . ILE A 1 159 ? 21.308 8.812 -6.489 1.00 90.44 159 ILE A C 1
ATOM 1283 O O . ILE A 1 159 ? 20.496 9.645 -6.900 1.00 90.44 159 ILE A O 1
ATOM 1287 N N . MET A 1 160 ? 22.621 9.012 -6.566 1.00 89.19 160 MET A N 1
ATOM 1288 C CA . MET A 1 160 ? 23.188 10.122 -7.332 1.00 89.19 160 MET A CA 1
ATOM 1289 C C . MET A 1 160 ? 23.215 9.720 -8.805 1.00 89.19 160 MET A C 1
ATOM 1291 O O . MET A 1 160 ? 23.846 8.728 -9.158 1.00 89.19 160 MET A O 1
ATOM 1295 N N . GLY A 1 161 ? 22.497 10.459 -9.647 1.00 82.12 161 GLY A N 1
ATOM 1296 C CA . GLY A 1 161 ? 22.557 10.287 -11.094 1.00 82.12 161 GLY A CA 1
ATOM 1297 C C . GLY A 1 161 ? 23.852 10.849 -11.678 1.00 82.12 161 GLY A C 1
ATOM 1298 O O . GLY A 1 161 ? 24.566 11.609 -11.022 1.00 82.12 161 GLY A O 1
ATOM 1299 N N . ASP A 1 162 ? 24.109 10.539 -12.947 1.00 80.00 162 ASP A N 1
ATOM 1300 C CA . ASP A 1 162 ? 25.344 10.914 -13.659 1.00 80.00 162 ASP A CA 1
ATOM 1301 C C . ASP A 1 162 ? 25.590 12.433 -13.713 1.00 80.00 162 ASP A C 1
ATOM 1303 O O . ASP A 1 162 ? 26.717 12.899 -13.840 1.00 80.00 162 ASP A O 1
ATOM 1307 N N . ASN A 1 163 ? 24.527 13.227 -13.576 1.00 82.50 163 ASN A N 1
ATOM 1308 C CA . ASN A 1 163 ? 24.564 14.690 -13.526 1.00 82.50 163 ASN A CA 1
ATOM 1309 C C . ASN A 1 163 ? 24.688 15.262 -12.098 1.00 82.50 163 ASN A C 1
ATOM 1311 O O . ASN A 1 163 ? 24.462 16.456 -11.893 1.00 82.50 163 ASN A O 1
ATOM 1315 N N . GLY A 1 164 ? 24.960 14.418 -11.099 1.00 84.69 164 GLY A N 1
ATOM 1316 C CA . GLY A 1 164 ? 25.046 14.795 -9.688 1.00 84.69 164 GLY A CA 1
ATOM 1317 C C . GLY A 1 164 ? 23.701 15.099 -9.018 1.00 84.69 164 GLY A C 1
ATOM 1318 O O . GLY A 1 164 ? 23.680 15.529 -7.865 1.00 84.69 164 GLY A O 1
ATOM 1319 N N . ARG A 1 165 ? 22.562 14.896 -9.697 1.00 90.56 165 ARG A N 1
ATOM 1320 C CA . ARG A 1 165 ? 21.232 15.095 -9.099 1.00 90.56 165 ARG A CA 1
ATOM 1321 C C . ARG A 1 165 ? 20.777 13.847 -8.354 1.00 90.56 165 ARG A C 1
ATOM 1323 O O . ARG A 1 165 ? 21.030 12.726 -8.783 1.00 90.56 165 ARG A O 1
ATOM 1330 N N . LYS A 1 166 ? 20.030 14.049 -7.267 1.00 92.44 166 LYS A N 1
ATOM 1331 C CA . LYS A 1 166 ? 19.345 12.963 -6.560 1.00 92.44 166 LYS A CA 1
ATOM 1332 C C . LYS A 1 166 ? 18.204 12.423 -7.421 1.00 92.44 166 LYS A C 1
ATOM 1334 O O . LYS A 1 166 ? 17.313 13.178 -7.809 1.00 92.44 166 LYS A O 1
ATOM 1339 N N . VAL A 1 167 ? 18.220 11.121 -7.679 1.00 92.25 167 VAL A N 1
ATOM 1340 C CA . VAL A 1 167 ? 17.199 10.401 -8.444 1.00 92.25 167 VAL A CA 1
ATOM 1341 C C . VAL A 1 167 ? 16.545 9.371 -7.539 1.00 92.25 167 VAL A C 1
ATOM 1343 O O . VAL A 1 167 ? 17.239 8.570 -6.920 1.00 92.25 167 VAL A O 1
ATOM 1346 N N . LYS A 1 168 ? 15.213 9.395 -7.469 1.00 94.31 168 LYS A N 1
ATOM 1347 C CA . LYS A 1 168 ? 14.425 8.469 -6.649 1.00 94.31 168 LYS A CA 1
ATOM 1348 C C . LYS A 1 168 ? 14.650 7.015 -7.059 1.00 94.31 168 LYS A C 1
ATOM 1350 O O . LYS A 1 168 ? 14.679 6.714 -8.256 1.00 94.31 168 LYS A O 1
ATOM 1355 N N . THR A 1 169 ? 14.729 6.131 -6.074 1.00 94.62 169 THR A N 1
ATOM 1356 C CA . THR A 1 169 ? 14.769 4.678 -6.258 1.00 94.62 169 THR A CA 1
ATOM 1357 C C . THR A 1 169 ? 13.494 4.020 -5.775 1.00 94.62 169 THR A C 1
ATOM 1359 O O . THR A 1 169 ? 12.811 4.534 -4.890 1.00 94.62 169 THR A O 1
ATOM 1362 N N . TYR A 1 170 ? 13.180 2.877 -6.377 1.00 94.38 170 TYR A N 1
ATOM 1363 C CA . TYR A 1 170 ? 11.945 2.156 -6.136 1.00 94.38 170 TYR A CA 1
ATOM 1364 C C . TYR A 1 170 ? 12.181 0.653 -6.049 1.00 94.38 170 TYR A C 1
ATOM 1366 O O . TYR A 1 170 ? 12.987 0.101 -6.804 1.00 94.38 170 TYR A O 1
ATOM 1374 N N . LYS A 1 171 ? 11.396 -0.010 -5.196 1.00 93.50 171 LYS A N 1
ATOM 1375 C CA . LYS A 1 171 ? 11.301 -1.473 -5.099 1.00 93.50 171 LYS A CA 1
ATOM 1376 C C . LYS A 1 171 ? 9.854 -1.935 -5.181 1.00 93.50 171 LYS A C 1
ATOM 1378 O O . LYS A 1 171 ? 8.927 -1.139 -5.016 1.00 93.50 171 LYS A O 1
ATOM 1383 N N . LYS A 1 172 ? 9.646 -3.221 -5.466 1.00 93.50 172 LYS A N 1
ATOM 1384 C CA . LYS A 1 172 ? 8.311 -3.816 -5.360 1.00 93.50 172 LYS A CA 1
ATOM 1385 C C . LYS A 1 172 ? 7.910 -3.964 -3.908 1.00 93.50 172 LYS A C 1
ATOM 1387 O O . LYS A 1 172 ? 8.735 -4.233 -3.045 1.00 93.50 172 LYS A O 1
ATOM 1392 N N . THR A 1 173 ? 6.613 -3.881 -3.684 1.00 92.75 173 THR A N 1
ATOM 1393 C CA . THR A 1 173 ? 6.008 -4.063 -2.367 1.00 92.75 173 THR A CA 1
ATOM 1394 C C . THR A 1 173 ? 5.755 -5.541 -2.027 1.00 92.75 173 THR A C 1
ATOM 1396 O O . THR A 1 173 ? 5.405 -5.881 -0.901 1.00 92.75 173 THR A O 1
ATOM 1399 N N . PHE A 1 174 ? 5.952 -6.436 -2.993 1.00 92.94 174 PHE A N 1
ATOM 1400 C CA . PHE A 1 174 ? 5.775 -7.876 -2.853 1.00 92.94 174 PHE A CA 1
ATOM 1401 C C . PHE A 1 174 ? 6.880 -8.640 -3.584 1.00 92.94 174 PHE A C 1
ATOM 1403 O O . PHE A 1 174 ? 7.421 -8.178 -4.593 1.00 92.94 174 PHE A O 1
ATOM 1410 N N . ASP A 1 175 ? 7.146 -9.849 -3.106 1.00 91.00 175 ASP A N 1
ATOM 1411 C CA . ASP A 1 175 ? 8.062 -10.813 -3.713 1.00 91.00 175 ASP A CA 1
ATOM 1412 C C . ASP A 1 175 ? 7.317 -11.822 -4.597 1.00 91.00 175 ASP A C 1
ATOM 1414 O O . ASP A 1 175 ? 7.842 -12.264 -5.619 1.00 91.00 175 ASP A O 1
ATOM 1418 N N . GLY A 1 176 ? 6.066 -12.144 -4.251 1.00 91.81 176 GLY A N 1
ATOM 1419 C CA . GLY A 1 176 ? 5.231 -13.080 -5.003 1.00 91.81 176 GLY A CA 1
ATOM 1420 C C . GLY A 1 176 ? 3.738 -12.846 -4.796 1.00 91.81 176 GLY A C 1
ATOM 1421 O O . GLY A 1 176 ? 3.327 -12.297 -3.773 1.00 91.81 176 GLY A O 1
ATOM 1422 N N . ILE A 1 177 ? 2.939 -13.259 -5.780 1.00 93.31 177 ILE A N 1
ATOM 1423 C CA . ILE A 1 177 ? 1.474 -13.219 -5.740 1.00 93.31 177 ILE A CA 1
ATOM 1424 C C . ILE A 1 177 ? 0.957 -14.582 -6.192 1.00 93.31 177 ILE A C 1
ATOM 1426 O O . ILE A 1 177 ? 1.184 -14.973 -7.335 1.00 93.31 177 ILE A O 1
ATOM 1430 N N . ASP A 1 178 ? 0.223 -15.259 -5.315 1.00 94.38 178 ASP A N 1
ATOM 1431 C CA . ASP A 1 178 ? -0.523 -16.470 -5.636 1.00 94.38 178 ASP A CA 1
ATOM 1432 C C . ASP A 1 178 ? -2.019 -16.154 -5.692 1.00 94.38 178 ASP A C 1
ATOM 1434 O O . ASP A 1 178 ? -2.593 -15.588 -4.757 1.00 94.38 178 ASP A O 1
ATOM 1438 N N . ILE A 1 179 ? -2.675 -16.546 -6.781 1.00 94.81 179 ILE A N 1
ATOM 1439 C CA . ILE A 1 179 ? -4.120 -16.378 -6.943 1.00 94.81 179 ILE A CA 1
ATOM 1440 C C . ILE A 1 179 ? -4.817 -17.602 -6.354 1.00 94.81 179 ILE A C 1
ATOM 1442 O O . ILE A 1 179 ? -4.510 -18.739 -6.712 1.00 94.81 179 ILE A O 1
ATOM 1446 N N . ARG A 1 180 ? -5.783 -17.377 -5.465 1.00 92.81 180 ARG A N 1
ATOM 1447 C CA . ARG A 1 180 ? -6.598 -18.432 -4.859 1.00 92.81 180 ARG A CA 1
ATOM 1448 C C . ARG A 1 180 ? -8.045 -18.286 -5.296 1.00 92.81 180 ARG A C 1
ATOM 1450 O O . ARG A 1 180 ? -8.631 -17.217 -5.168 1.00 92.81 180 ARG A O 1
ATOM 1457 N N . LEU A 1 181 ? -8.627 -19.388 -5.757 1.00 92.56 181 LEU A N 1
ATOM 1458 C CA . LEU A 1 181 ? -10.050 -19.498 -6.052 1.00 92.56 181 LEU A CA 1
ATOM 1459 C C . LEU A 1 181 ? -10.681 -20.461 -5.046 1.00 92.56 181 LEU A C 1
ATOM 1461 O O . LEU A 1 181 ? -10.346 -21.644 -5.021 1.00 92.56 181 LEU A O 1
ATOM 1465 N N . ASN A 1 182 ? -11.591 -19.966 -4.211 1.00 87.44 182 ASN A N 1
ATOM 1466 C CA . ASN A 1 182 ? -12.283 -20.777 -3.214 1.00 87.44 182 ASN A CA 1
ATOM 1467 C C . ASN A 1 182 ? -13.790 -20.532 -3.294 1.00 87.44 182 ASN A C 1
ATOM 1469 O O . ASN A 1 182 ? -14.254 -19.423 -3.042 1.00 87.44 182 ASN A O 1
ATOM 1473 N N . ARG A 1 183 ? -14.557 -21.571 -3.657 1.00 89.44 183 ARG A N 1
ATOM 1474 C CA . ARG A 1 183 ? -16.026 -21.510 -3.805 1.00 89.44 183 ARG A CA 1
ATOM 1475 C C . ARG A 1 183 ? -16.495 -20.323 -4.667 1.00 89.44 183 ARG A C 1
ATOM 1477 O O . ARG A 1 183 ? -17.481 -19.671 -4.349 1.00 89.44 183 ARG A O 1
ATOM 1484 N N . GLY A 1 184 ? -15.756 -20.026 -5.738 1.00 86.69 184 GLY A N 1
ATOM 1485 C CA . GLY A 1 184 ? -16.038 -18.916 -6.655 1.00 86.69 184 GLY A CA 1
ATOM 1486 C C . GLY A 1 184 ? -15.511 -17.546 -6.212 1.00 86.69 184 GLY A C 1
ATOM 1487 O O . GLY A 1 184 ? -15.479 -16.632 -7.028 1.00 86.69 184 GLY A O 1
ATOM 1488 N N . ALA A 1 185 ? -15.047 -17.392 -4.968 1.00 90.00 185 ALA A N 1
ATOM 1489 C CA . ALA A 1 185 ? -14.389 -16.171 -4.514 1.00 90.00 185 ALA A CA 1
ATOM 1490 C C . ALA A 1 185 ? -12.899 -16.190 -4.879 1.00 90.00 185 ALA A C 1
ATOM 1492 O O . ALA A 1 185 ? -12.205 -17.179 -4.626 1.00 90.00 185 ALA A O 1
ATOM 1493 N N . VAL A 1 186 ? -12.413 -15.087 -5.452 1.00 93.75 186 VAL A N 1
ATOM 1494 C CA . VAL A 1 186 ? -10.994 -14.884 -5.765 1.00 93.75 186 VAL A CA 1
ATOM 1495 C C . VAL A 1 186 ? -10.336 -14.092 -4.640 1.00 93.75 186 VAL A C 1
ATOM 1497 O O . VAL A 1 186 ? -10.848 -13.053 -4.228 1.00 93.75 186 VAL A O 1
ATOM 1500 N N . SER A 1 187 ? -9.192 -14.566 -4.161 1.00 94.50 187 SER A N 1
ATOM 1501 C CA . SER A 1 187 ? -8.315 -13.837 -3.246 1.00 94.50 187 SER A CA 1
ATOM 1502 C C . SER A 1 187 ? -6.868 -13.921 -3.712 1.00 94.50 187 SER A C 1
ATOM 1504 O O . SER A 1 187 ? -6.498 -14.806 -4.488 1.00 94.50 187 SER A O 1
ATOM 1506 N N . LEU A 1 188 ? -6.043 -12.981 -3.257 1.00 95.00 188 LEU A N 1
ATOM 1507 C CA . LEU A 1 188 ? -4.634 -12.916 -3.639 1.00 95.00 188 LEU A CA 1
ATOM 1508 C C . LEU A 1 188 ? -3.772 -13.087 -2.408 1.00 95.00 188 LEU A C 1
ATOM 1510 O O . LEU A 1 188 ? -3.837 -12.284 -1.486 1.00 95.00 188 LEU A O 1
ATOM 1514 N N . MET A 1 189 ? -2.944 -14.116 -2.394 1.00 94.50 189 MET A N 1
ATOM 1515 C CA . MET A 1 189 ? -1.938 -14.283 -1.366 1.00 94.50 189 MET A CA 1
ATOM 1516 C C . MET A 1 189 ? -0.661 -13.575 -1.818 1.00 94.50 189 MET A C 1
ATOM 1518 O O . MET A 1 189 ? -0.019 -13.995 -2.775 1.00 94.50 189 MET A O 1
ATOM 1522 N N . MET A 1 190 ? -0.312 -12.483 -1.146 1.00 93.50 190 MET A N 1
ATOM 1523 C CA . MET A 1 190 ? 0.895 -11.708 -1.412 1.00 93.50 190 MET A CA 1
ATOM 1524 C C . MET A 1 190 ? 1.976 -12.078 -0.399 1.00 93.50 190 MET A C 1
ATOM 1526 O O . MET A 1 190 ? 1.770 -11.984 0.815 1.00 93.50 190 MET A O 1
ATOM 1530 N N . THR A 1 191 ? 3.135 -12.477 -0.910 1.00 92.31 191 THR A N 1
ATOM 1531 C CA . THR A 1 191 ? 4.351 -12.664 -0.117 1.00 92.31 191 THR A CA 1
ATOM 1532 C C . THR A 1 191 ? 5.125 -11.357 -0.107 1.00 92.31 191 THR A C 1
ATOM 1534 O O . THR A 1 191 ? 5.390 -10.794 -1.168 1.00 92.31 191 THR A O 1
ATOM 1537 N N . ILE A 1 192 ? 5.477 -10.877 1.079 1.00 91.31 192 ILE A N 1
ATOM 1538 C CA . ILE A 1 192 ? 6.199 -9.621 1.294 1.00 91.31 192 ILE A CA 1
ATOM 1539 C C . ILE A 1 192 ? 7.413 -9.897 2.181 1.00 91.31 192 ILE A C 1
ATOM 1541 O O . ILE A 1 192 ? 7.328 -10.680 3.130 1.00 91.31 192 ILE A O 1
ATOM 1545 N N . ASN A 1 193 ? 8.551 -9.274 1.897 1.00 88.38 193 ASN A N 1
ATOM 1546 C CA . ASN A 1 193 ? 9.713 -9.381 2.771 1.00 88.38 193 ASN A CA 1
ATOM 1547 C C . ASN A 1 193 ? 9.457 -8.691 4.123 1.00 88.38 193 ASN A C 1
ATOM 1549 O O . ASN A 1 193 ? 8.620 -7.792 4.256 1.00 88.38 193 ASN A O 1
ATOM 1553 N N . ASN A 1 194 ? 10.185 -9.132 5.148 1.00 85.31 194 ASN A N 1
ATOM 1554 C CA . ASN A 1 194 ? 10.015 -8.616 6.502 1.00 85.31 194 ASN A CA 1
ATOM 1555 C C . ASN A 1 194 ? 10.344 -7.121 6.607 1.00 85.31 194 ASN A C 1
ATOM 1557 O O . ASN A 1 194 ? 9.699 -6.434 7.382 1.00 85.31 194 ASN A O 1
ATOM 1561 N N . GLU A 1 195 ? 11.293 -6.604 5.823 1.00 86.56 195 GLU A N 1
ATOM 1562 C CA . GLU A 1 195 ? 11.607 -5.167 5.783 1.00 86.56 195 GLU A CA 1
ATOM 1563 C C . GLU A 1 195 ? 10.361 -4.351 5.398 1.00 86.56 195 GLU A C 1
ATOM 1565 O O . GLU A 1 195 ? 9.911 -3.513 6.166 1.00 86.56 195 GLU A O 1
ATOM 1570 N N . THR A 1 196 ? 9.707 -4.703 4.288 1.00 88.56 196 THR A N 1
ATOM 1571 C CA . THR A 1 196 ? 8.468 -4.060 3.816 1.00 88.56 196 THR A CA 1
ATOM 1572 C C . THR A 1 196 ? 7.341 -4.168 4.845 1.00 88.56 196 THR A C 1
ATOM 1574 O O . THR A 1 196 ? 6.533 -3.251 4.992 1.00 88.56 196 THR A O 1
ATOM 1577 N N . PHE A 1 197 ? 7.279 -5.284 5.577 1.00 88.19 197 PHE A N 1
ATOM 1578 C CA . PHE A 1 197 ? 6.331 -5.450 6.675 1.00 88.19 197 PHE A CA 1
ATOM 1579 C C . PHE A 1 197 ? 6.646 -4.525 7.863 1.00 88.19 197 PHE A C 1
ATOM 1581 O O . PHE A 1 197 ? 5.738 -3.877 8.378 1.00 88.19 197 PHE A O 1
ATOM 1588 N N . GLN A 1 198 ? 7.911 -4.449 8.293 1.00 85.31 198 GLN A N 1
ATOM 1589 C CA . GLN A 1 198 ? 8.342 -3.591 9.403 1.00 85.31 198 GLN A CA 1
ATOM 1590 C C . GLN A 1 198 ? 8.330 -2.097 9.037 1.00 85.31 198 GLN A C 1
ATOM 1592 O O . GLN A 1 198 ? 8.225 -1.273 9.939 1.00 85.31 198 GLN A O 1
ATOM 1597 N N . ASP A 1 199 ? 8.391 -1.739 7.757 1.00 87.44 199 ASP A N 1
ATOM 1598 C CA . ASP A 1 199 ? 8.278 -0.350 7.301 1.00 87.44 199 ASP A CA 1
ATOM 1599 C C . ASP A 1 199 ? 6.818 0.130 7.242 1.00 87.44 199 ASP A C 1
ATOM 1601 O O . ASP A 1 199 ? 6.552 1.331 7.243 1.00 87.44 199 ASP A O 1
ATOM 1605 N N . SER A 1 200 ? 5.853 -0.797 7.200 1.00 89.50 200 SER A N 1
ATOM 1606 C CA . SER A 1 200 ? 4.428 -0.465 7.171 1.00 89.50 200 SER A CA 1
ATOM 1607 C C . SER A 1 200 ? 3.952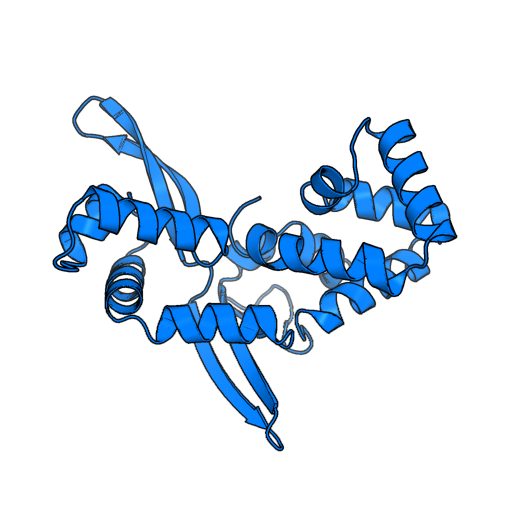 0.016 8.540 1.00 89.50 200 SER A C 1
ATOM 1609 O O . SER A 1 200 ? 3.900 -0.743 9.514 1.00 89.50 200 SER A O 1
ATOM 1611 N N . VAL A 1 201 ? 3.533 1.278 8.616 1.00 90.56 201 VAL A N 1
ATOM 1612 C CA . VAL A 1 201 ? 2.969 1.865 9.834 1.00 90.56 201 VAL A CA 1
ATOM 1613 C C . VAL A 1 201 ? 1.635 1.206 10.156 1.00 90.56 201 VAL A C 1
ATOM 1615 O O . VAL A 1 201 ? 1.388 0.866 11.313 1.00 90.56 201 VAL A O 1
ATOM 1618 N N . ILE A 1 202 ? 0.794 0.956 9.149 1.00 91.44 202 ILE A N 1
ATOM 1619 C CA . ILE A 1 202 ? -0.516 0.324 9.345 1.00 91.44 202 ILE A CA 1
ATOM 1620 C C . ILE A 1 202 ? -0.352 -1.098 9.887 1.00 91.44 202 ILE A C 1
ATOM 1622 O O . ILE A 1 202 ? -0.935 -1.446 10.917 1.00 91.44 202 ILE A O 1
ATOM 1626 N N . LEU A 1 203 ? 0.443 -1.936 9.215 1.00 89.38 203 LEU A N 1
ATOM 1627 C CA . LEU A 1 203 ? 0.590 -3.333 9.616 1.00 89.38 203 LEU A CA 1
ATOM 1628 C C . LEU A 1 203 ? 1.241 -3.448 10.994 1.00 89.38 203 LEU A C 1
ATOM 1630 O O . LEU A 1 203 ? 0.789 -4.255 11.812 1.00 89.38 203 LEU A O 1
ATOM 1634 N N . ASN A 1 204 ? 2.236 -2.608 11.297 1.00 86.25 204 ASN A N 1
ATOM 1635 C CA . ASN A 1 204 ? 2.827 -2.584 12.629 1.00 86.25 204 ASN A CA 1
ATOM 1636 C C . ASN A 1 204 ? 1.842 -2.142 13.703 1.00 86.25 204 ASN A C 1
ATOM 1638 O O . ASN A 1 204 ? 1.720 -2.798 14.742 1.00 86.25 204 ASN A O 1
ATOM 1642 N N . THR A 1 205 ? 1.120 -1.054 13.440 1.00 86.69 205 THR A N 1
ATOM 1643 C CA . THR A 1 205 ? 0.158 -0.504 14.393 1.00 86.69 205 THR A CA 1
ATOM 1644 C C . THR A 1 205 ? -0.932 -1.512 14.693 1.00 86.69 205 THR A C 1
ATOM 1646 O O . THR A 1 205 ? -1.317 -1.618 15.845 1.00 86.69 205 THR A O 1
ATOM 1649 N N . VAL A 1 206 ? -1.370 -2.341 13.740 1.00 86.88 206 VAL A N 1
ATOM 1650 C CA . VAL A 1 206 ? -2.478 -3.285 13.972 1.00 86.88 206 VAL A CA 1
ATOM 1651 C C . VAL A 1 206 ? -2.025 -4.676 14.428 1.00 86.88 206 VAL A C 1
ATOM 1653 O O . VAL A 1 206 ? -2.670 -5.279 15.293 1.00 86.88 206 VAL A O 1
ATOM 1656 N N . PHE A 1 207 ? -0.915 -5.205 13.912 1.00 81.12 207 PHE A N 1
ATOM 1657 C CA . PHE A 1 207 ? -0.514 -6.597 14.164 1.00 81.12 207 PHE A CA 1
ATOM 1658 C C . PHE A 1 207 ? 0.688 -6.741 15.092 1.00 81.12 207 PHE A C 1
ATOM 1660 O O . PHE A 1 207 ? 0.775 -7.732 15.816 1.00 81.12 207 PHE A O 1
ATOM 1667 N N . ALA A 1 208 ? 1.579 -5.753 15.144 1.00 67.12 208 ALA A N 1
ATOM 1668 C CA . ALA A 1 208 ? 2.878 -5.927 15.779 1.00 67.12 208 ALA A CA 1
ATOM 1669 C C . ALA A 1 208 ? 2.878 -5.710 17.309 1.00 67.12 208 ALA A C 1
ATOM 1671 O O . 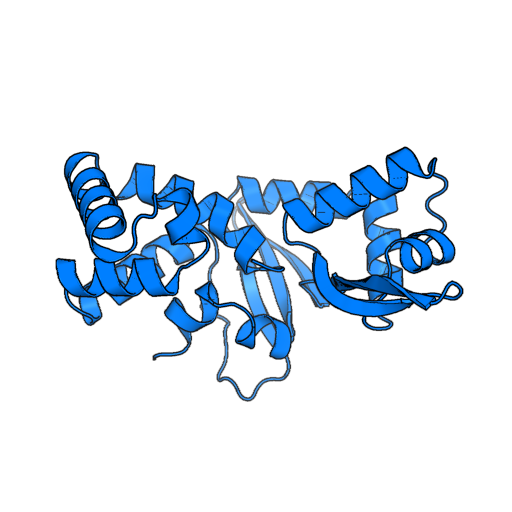ALA A 1 208 ? 3.857 -6.051 17.967 1.00 67.12 208 ALA A O 1
ATOM 1672 N N . SER A 1 209 ? 1.784 -5.202 17.889 1.00 51.22 209 SER A N 1
ATOM 1673 C CA . SER A 1 209 ? 1.596 -5.024 19.348 1.00 51.22 209 SER A CA 1
ATOM 1674 C C . SER A 1 209 ? 0.804 -6.159 20.027 1.00 51.22 209 SER A C 1
ATOM 1676 O O . SER A 1 209 ? 0.094 -5.897 20.999 1.00 51.22 209 SER A O 1
ATOM 1678 N N . SER A 1 210 ? 0.864 -7.381 19.487 1.00 43.00 210 SER A N 1
ATOM 1679 C CA . SER A 1 210 ? 0.245 -8.572 20.097 1.00 43.00 210 SER A CA 1
ATOM 1680 C C . SER A 1 210 ? 1.301 -9.405 20.811 1.00 43.00 210 SER A C 1
ATOM 1682 O O . SER A 1 210 ? 2.328 -9.679 20.153 1.00 43.00 210 SER A O 1
#

Radius of gyration: 18.44 Å; chains: 1; bounding box: 48×41×51 Å

Foldseek 3Di:
DWFPLLQLLVQLLVLLDPPQDDVRLVQLQVVCCVPPVDGSSVCSVVVVSSLVSLCVVPNNVRSLVVLCVSVVLAWDQVQQDDLPDQKGKIKGQNPVLLVLVVVQCPDPLSVLLQVVLVVDWAFLVVSCVRSVSVDDPVVSVVNVVSCRNNSQKTWDFFDQDPVRDTTTIMHGQFPDWDWDADPNGIMIITMGGSVSQVVRPSNCSRPVVD